Protein AF-A0A2R7TAT0-F1 (afdb_monomer)

Secondary structure (DSSP, 8-state):
--SHHHHSSTTT-----PPPPPPGGGHHHHHHHHHHHHHHHHHHHHHHHHH-HHHHHHHHHHHHHHHHHHHHHHBTTTB---S-STT--HHHHHHHB-EE----HHHHHHS-GGGGBHHHHHH-TTS-HHHHHHHHHHHHHHSPTT-HHHHTEESSHHHHHHHHHHHT-

Sequence (169 aa):
REKMIPEFVHMALRMPFRAPPVKESARAEAMRVEWACCAWAWTLVAVGVLAGWAWVAAWAVLVVVIATLNTIRAMGGTHLYVEEAEGRDARGQLLDSLNVDSNSPVTVLLCPVGLRFHALHHVAPYLPYHAMATAHRRLMAELPAGSEYHQVTVNSVWEGIGRLRQATR

Mean predicted aligned error: 7.65 Å

pLDDT: mean 85.0, std 14.47, range [40.81, 97.88]

Structure (mmCIF, N/CA/C/O backbone):
data_AF-A0A2R7TAT0-F1
#
_entry.id   AF-A0A2R7TAT0-F1
#
loop_
_atom_site.group_PDB
_atom_site.id
_atom_site.type_symbol
_atom_site.label_atom_id
_atom_site.label_alt_id
_atom_site.label_comp_id
_atom_site.label_asym_id
_atom_site.label_entity_id
_atom_site.label_seq_id
_atom_site.pdbx_PDB_ins_code
_atom_site.Cartn_x
_atom_site.Cartn_y
_atom_site.Cartn_z
_atom_site.occupancy
_atom_site.B_iso_or_equiv
_atom_site.auth_seq_id
_atom_site.auth_comp_id
_atom_site.auth_asym_id
_atom_site.auth_atom_id
_atom_site.pdbx_PDB_model_num
ATOM 1 N N . ARG A 1 1 ? 13.212 2.298 16.441 1.00 45.78 1 ARG A N 1
ATOM 2 C CA . ARG A 1 1 ? 12.153 3.168 15.872 1.00 45.78 1 ARG A CA 1
ATOM 3 C C . ARG A 1 1 ? 12.646 4.084 14.737 1.00 45.78 1 ARG A C 1
ATOM 5 O O . ARG A 1 1 ? 11.851 4.353 13.857 1.00 45.78 1 ARG A O 1
ATOM 12 N N . GLU A 1 2 ? 13.935 4.447 14.646 1.00 40.81 2 GLU A N 1
ATOM 13 C CA . GLU A 1 2 ? 14.510 5.182 13.486 1.00 40.81 2 GLU A CA 1
ATOM 14 C C . GLU A 1 2 ? 14.820 4.338 12.232 1.00 40.81 2 GLU A C 1
ATOM 16 O O . GLU A 1 2 ? 15.017 4.894 11.157 1.00 40.81 2 GLU A O 1
ATOM 21 N N . LYS A 1 3 ? 14.876 3.003 12.336 1.00 45.69 3 LYS A N 1
ATOM 22 C CA . LYS A 1 3 ? 15.336 2.153 11.223 1.00 45.69 3 LYS A CA 1
ATOM 23 C C . LYS A 1 3 ? 14.280 1.867 10.151 1.00 45.69 3 LYS A C 1
ATOM 25 O O . LYS A 1 3 ? 14.648 1.691 9.001 1.00 45.69 3 LYS A O 1
ATOM 30 N N . MET A 1 4 ? 12.989 1.828 10.492 1.00 48.81 4 MET A N 1
ATOM 31 C CA . MET A 1 4 ? 12.031 1.112 9.637 1.00 48.81 4 MET A CA 1
ATOM 32 C C . MET A 1 4 ? 11.331 1.975 8.577 1.00 48.81 4 MET A C 1
ATOM 34 O O . MET A 1 4 ? 11.161 1.523 7.450 1.00 48.81 4 MET A O 1
ATOM 38 N N . ILE A 1 5 ? 11.017 3.243 8.873 1.00 46.94 5 ILE A N 1
ATOM 39 C CA . ILE A 1 5 ? 10.476 4.173 7.861 1.00 46.94 5 ILE A CA 1
ATOM 40 C C . ILE A 1 5 ? 11.432 4.353 6.670 1.00 46.94 5 ILE A C 1
ATOM 42 O O . ILE A 1 5 ? 10.971 4.206 5.538 1.00 46.94 5 ILE A O 1
ATOM 46 N N . PRO A 1 6 ? 12.742 4.626 6.856 1.00 48.66 6 PRO A N 1
ATOM 47 C CA . PRO A 1 6 ? 13.649 4.736 5.714 1.00 48.66 6 PRO A CA 1
ATOM 48 C C . PRO A 1 6 ? 13.853 3.409 4.958 1.00 48.66 6 PRO A C 1
ATOM 50 O O . PRO A 1 6 ? 14.259 3.448 3.801 1.00 48.66 6 PRO A O 1
ATOM 53 N N . GLU A 1 7 ? 13.531 2.256 5.556 1.00 45.81 7 GLU A N 1
ATOM 54 C CA . GLU A 1 7 ? 13.634 0.921 4.938 1.00 45.81 7 GLU A CA 1
ATOM 55 C C . GLU A 1 7 ? 12.345 0.445 4.235 1.00 45.81 7 GLU A C 1
ATOM 57 O O . GLU A 1 7 ? 12.375 -0.587 3.567 1.00 45.81 7 GLU A O 1
ATOM 62 N N . PHE A 1 8 ? 11.227 1.176 4.348 1.00 45.09 8 PHE A N 1
ATOM 63 C CA . PHE A 1 8 ? 9.922 0.821 3.754 1.00 45.09 8 PHE A CA 1
ATOM 64 C C . PHE A 1 8 ? 9.381 1.851 2.746 1.00 45.09 8 PHE A C 1
ATOM 66 O O . PHE A 1 8 ? 8.245 1.746 2.283 1.00 45.09 8 PHE A O 1
ATOM 73 N N . VAL A 1 9 ? 10.187 2.836 2.339 1.00 48.16 9 VAL A N 1
ATOM 74 C CA . VAL A 1 9 ? 9.869 3.677 1.172 1.00 48.16 9 VAL A CA 1
ATOM 75 C C . VAL A 1 9 ? 9.994 2.818 -0.090 1.00 48.16 9 VAL A C 1
ATOM 77 O O . VAL A 1 9 ? 10.917 2.013 -0.193 1.00 48.16 9 VAL A O 1
ATOM 80 N N . HIS A 1 10 ? 9.134 3.000 -1.100 1.00 48.44 10 HIS A N 1
ATOM 81 C CA . HIS A 1 10 ? 9.219 2.240 -2.364 1.00 48.44 10 HIS A CA 1
ATOM 82 C C . HIS A 1 10 ? 10.574 2.339 -3.097 1.00 48.44 10 HIS A C 1
ATOM 84 O O . HIS A 1 10 ? 10.843 1.538 -3.987 1.00 48.44 10 HIS A O 1
ATOM 90 N N . MET A 1 11 ? 11.437 3.280 -2.708 1.00 43.56 11 MET A N 1
ATOM 91 C CA . MET A 1 11 ? 12.817 3.417 -3.184 1.00 43.56 11 MET A CA 1
ATOM 92 C C . MET A 1 11 ? 13.858 2.618 -2.377 1.00 43.56 11 MET A C 1
ATOM 94 O O . MET A 1 11 ? 14.999 2.518 -2.818 1.00 43.56 11 MET A O 1
ATOM 98 N N . ALA A 1 12 ? 13.506 2.068 -1.214 1.00 48.25 12 ALA A N 1
ATOM 99 C CA . ALA A 1 12 ? 14.446 1.456 -0.274 1.00 48.25 12 ALA A CA 1
ATOM 100 C C . ALA A 1 12 ? 13.873 0.244 0.488 1.00 48.25 12 ALA A C 1
ATOM 102 O O . ALA A 1 12 ? 14.368 -0.062 1.568 1.00 48.25 12 ALA A O 1
ATOM 103 N N . LEU A 1 13 ? 12.869 -0.451 -0.068 1.00 49.59 13 LEU A N 1
ATOM 104 C CA . LEU A 1 13 ? 12.271 -1.663 0.513 1.00 49.59 13 LEU A CA 1
ATOM 105 C C . LEU A 1 13 ? 13.341 -2.742 0.762 1.00 49.59 13 LEU A C 1
ATOM 107 O O . LEU A 1 13 ? 13.695 -3.515 -0.132 1.00 49.59 13 LEU A O 1
ATOM 111 N N . ARG A 1 14 ? 13.864 -2.813 1.991 1.00 47.56 14 ARG A N 1
ATOM 112 C CA . ARG A 1 14 ? 14.685 -3.938 2.445 1.00 47.56 14 ARG A CA 1
ATOM 113 C C . ARG A 1 14 ? 13.746 -5.047 2.885 1.00 47.56 14 ARG A C 1
ATOM 115 O O . ARG A 1 14 ? 13.289 -5.078 4.017 1.00 47.56 14 ARG A O 1
ATOM 122 N N . MET A 1 15 ? 13.456 -5.966 1.972 1.00 51.44 15 MET A N 1
ATOM 123 C CA . MET A 1 15 ? 12.718 -7.187 2.290 1.00 51.44 15 MET A CA 1
ATOM 124 C C . MET A 1 15 ? 13.710 -8.209 2.876 1.00 51.44 15 MET A C 1
ATOM 126 O O . MET A 1 15 ? 14.521 -8.744 2.117 1.00 51.44 15 MET A O 1
ATOM 130 N N . PRO A 1 16 ? 13.690 -8.507 4.193 1.00 56.16 16 PRO A N 1
ATOM 131 C CA . PRO A 1 16 ? 14.510 -9.587 4.755 1.00 56.16 16 PRO A CA 1
ATOM 132 C C . PRO A 1 16 ? 14.074 -10.955 4.210 1.00 56.16 16 PRO A C 1
ATOM 134 O O . PRO A 1 16 ? 14.857 -11.905 4.180 1.00 56.16 16 PRO A O 1
ATOM 137 N N . PHE A 1 17 ? 12.833 -11.045 3.719 1.00 65.69 17 PHE A N 1
ATOM 138 C CA . PHE A 1 17 ? 12.326 -12.216 3.029 1.00 65.69 17 PHE A CA 1
ATOM 139 C C . PHE A 1 17 ? 13.099 -12.467 1.731 1.00 65.69 17 PHE A C 1
ATOM 141 O O . PHE A 1 17 ? 13.011 -11.705 0.766 1.00 65.69 17 PHE A O 1
ATOM 148 N N . ARG A 1 18 ? 13.810 -13.594 1.687 1.00 66.19 18 ARG A N 1
ATOM 149 C CA . ARG A 1 18 ? 14.329 -14.165 0.447 1.00 66.19 18 ARG A CA 1
ATOM 150 C C . ARG A 1 18 ? 13.355 -15.219 -0.039 1.00 66.19 18 ARG A C 1
ATOM 152 O O . ARG A 1 18 ? 13.103 -16.199 0.660 1.00 66.19 18 ARG A O 1
ATOM 159 N N . ALA A 1 19 ? 12.837 -15.020 -1.247 1.00 72.44 19 ALA A N 1
ATOM 160 C CA . ALA A 1 19 ? 12.049 -16.047 -1.902 1.00 72.44 19 ALA A CA 1
ATOM 161 C C . ALA A 1 19 ? 12.881 -17.341 -2.012 1.00 72.44 19 ALA A C 1
ATOM 163 O O . ALA A 1 19 ? 14.086 -17.271 -2.286 1.00 72.44 19 ALA A O 1
ATOM 164 N N . PRO A 1 20 ? 12.271 -18.519 -1.796 1.00 83.25 20 PRO A N 1
ATOM 165 C CA . PRO A 1 2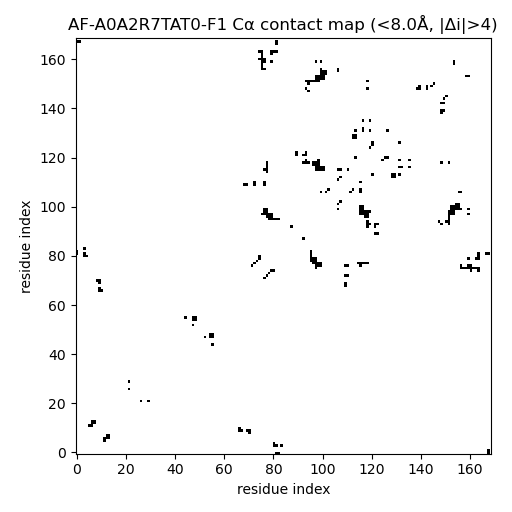0 ? 12.946 -19.780 -2.056 1.00 83.25 20 PRO A CA 1
ATOM 166 C C . PRO A 1 20 ? 13.378 -19.851 -3.530 1.00 83.25 20 PRO A C 1
ATOM 168 O O . PRO A 1 20 ? 12.752 -19.217 -4.387 1.00 83.25 20 PRO A O 1
ATOM 171 N N . PRO A 1 21 ? 14.437 -20.618 -3.848 1.00 87.69 21 PRO A N 1
ATOM 172 C CA . PRO A 1 21 ? 14.879 -20.775 -5.225 1.00 87.69 21 PRO A CA 1
ATOM 173 C C . PRO A 1 21 ? 13.734 -21.298 -6.098 1.00 87.69 21 PRO A C 1
ATOM 175 O O . PRO A 1 21 ? 12.927 -22.128 -5.668 1.00 87.69 21 PRO A O 1
ATOM 178 N N . VAL A 1 22 ? 13.673 -20.808 -7.339 1.00 88.88 22 VAL A N 1
ATOM 179 C CA . VAL A 1 22 ? 12.678 -21.257 -8.317 1.00 88.88 22 VAL A CA 1
ATOM 180 C C . VAL A 1 22 ? 12.798 -22.771 -8.481 1.00 88.88 22 VAL A C 1
ATOM 182 O O . VAL A 1 22 ? 13.894 -23.294 -8.687 1.00 88.88 22 VAL A O 1
ATOM 185 N N . LYS A 1 23 ? 11.662 -23.472 -8.397 1.00 91.62 23 LYS A N 1
ATOM 186 C CA . LYS A 1 23 ? 11.603 -24.919 -8.631 1.00 91.62 23 LYS A CA 1
ATOM 187 C C . LYS A 1 23 ? 12.199 -25.243 -9.996 1.00 91.62 23 LYS A C 1
ATOM 189 O O . LYS A 1 23 ? 11.910 -24.554 -10.972 1.00 91.62 23 LYS A O 1
ATOM 194 N N . GLU A 1 24 ? 12.965 -26.325 -10.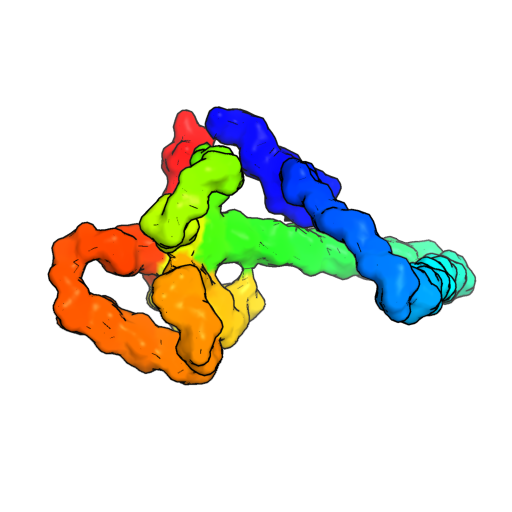082 1.00 93.56 24 GLU A N 1
ATOM 195 C CA . GLU A 1 24 ? 13.633 -26.717 -11.328 1.00 93.56 24 GLU A CA 1
ATOM 196 C C . GLU A 1 24 ? 12.646 -26.857 -12.499 1.00 93.56 24 GLU A C 1
ATOM 198 O O . GLU A 1 24 ? 12.897 -26.334 -13.583 1.00 93.56 24 GLU A O 1
ATOM 203 N N . SER A 1 25 ? 11.465 -27.431 -12.243 1.00 95.44 25 SER A N 1
ATOM 204 C CA . SER A 1 25 ? 10.387 -27.575 -13.230 1.00 95.44 25 SER A CA 1
ATOM 205 C C . SER A 1 25 ? 9.855 -26.250 -13.791 1.00 95.44 25 SER A C 1
ATOM 207 O O . SER A 1 25 ? 9.374 -26.220 -14.918 1.00 95.44 25 SER A O 1
ATOM 209 N N . ALA A 1 26 ? 9.960 -25.153 -13.037 1.00 94.12 26 ALA A N 1
ATOM 210 C CA . ALA A 1 26 ? 9.517 -23.819 -13.443 1.00 94.12 26 ALA A CA 1
ATOM 211 C C . ALA A 1 26 ? 10.674 -22.932 -13.936 1.00 94.12 26 ALA A C 1
ATOM 213 O O . ALA A 1 26 ? 10.448 -21.808 -14.383 1.00 94.12 26 ALA A O 1
ATOM 214 N N . ARG A 1 27 ? 11.927 -23.406 -13.872 1.00 93.56 27 ARG A N 1
ATOM 215 C CA . ARG A 1 27 ? 13.114 -22.575 -14.119 1.00 93.56 27 ARG A CA 1
ATOM 216 C C . ARG A 1 27 ? 13.153 -22.009 -15.535 1.00 93.56 27 ARG A C 1
ATOM 218 O O . ARG A 1 27 ? 13.478 -20.838 -15.711 1.00 93.56 27 ARG A O 1
ATOM 225 N N . ALA A 1 28 ? 12.818 -22.821 -16.536 1.00 95.19 28 ALA A N 1
ATOM 226 C CA . ALA A 1 28 ? 12.801 -22.378 -17.929 1.00 95.19 28 ALA A CA 1
ATOM 227 C C . ALA A 1 28 ? 11.732 -21.301 -18.170 1.00 95.19 28 ALA A C 1
ATOM 229 O O . ALA A 1 28 ? 11.986 -20.317 -18.860 1.00 95.19 28 ALA A O 1
ATOM 230 N N . GLU A 1 29 ? 10.550 -21.462 -17.575 1.00 95.81 29 GLU A N 1
ATOM 231 C CA . GLU A 1 29 ? 9.479 -20.471 -17.656 1.00 95.81 29 GLU A CA 1
ATOM 232 C C . GLU A 1 29 ? 9.870 -19.167 -16.964 1.00 95.81 29 GLU A C 1
ATOM 234 O O . GLU A 1 29 ? 9.818 -18.117 -17.601 1.00 95.81 29 GLU A O 1
ATOM 239 N N . ALA A 1 30 ? 10.350 -19.243 -15.721 1.00 93.62 30 ALA A N 1
ATOM 240 C CA . ALA A 1 30 ? 10.823 -18.083 -14.975 1.00 93.62 30 ALA A CA 1
ATOM 241 C C . ALA A 1 30 ? 11.905 -17.322 -15.752 1.00 93.62 30 ALA A C 1
ATOM 243 O O . ALA A 1 30 ? 11.824 -16.108 -15.892 1.00 93.62 30 ALA A O 1
ATOM 244 N N . MET A 1 31 ? 12.870 -18.031 -16.346 1.00 95.12 31 MET A N 1
ATOM 245 C CA . MET A 1 31 ? 13.934 -17.392 -17.119 1.00 95.12 31 MET A CA 1
ATOM 246 C C . MET A 1 31 ? 13.413 -16.710 -18.392 1.00 95.12 31 MET A C 1
ATOM 248 O O . MET A 1 31 ? 13.914 -15.654 -18.764 1.00 95.12 31 MET A O 1
ATOM 252 N N . ARG A 1 32 ? 12.389 -17.265 -19.058 1.00 97.19 32 ARG A N 1
ATOM 253 C CA . ARG A 1 32 ? 11.735 -16.588 -20.194 1.00 97.19 32 ARG A CA 1
ATOM 254 C C . ARG A 1 32 ? 11.049 -15.297 -19.759 1.00 97.19 32 ARG A C 1
ATOM 256 O O . ARG A 1 32 ? 11.157 -14.304 -20.471 1.00 97.19 32 ARG A O 1
ATOM 263 N N . VAL A 1 33 ? 10.373 -15.309 -18.610 1.00 96.38 33 VAL A N 1
ATOM 264 C CA . VAL A 1 33 ? 9.742 -14.110 -18.040 1.00 96.38 33 VAL A CA 1
ATOM 265 C C . VAL A 1 33 ? 10.799 -13.061 -17.701 1.00 96.38 33 VAL A C 1
ATOM 267 O O . VAL A 1 33 ? 10.650 -11.917 -18.113 1.00 96.38 33 VAL A O 1
ATOM 270 N N . GLU A 1 34 ? 11.896 -13.448 -17.047 1.00 94.75 34 GLU A N 1
ATOM 271 C CA . GLU A 1 34 ? 13.014 -12.545 -16.731 1.00 94.75 34 GLU A CA 1
ATOM 272 C C . GLU A 1 34 ? 13.602 -11.897 -17.992 1.00 94.75 34 GLU A C 1
ATOM 274 O O . GLU A 1 34 ? 13.728 -10.673 -18.065 1.00 94.75 34 GLU A O 1
ATOM 279 N N . TRP A 1 35 ? 13.888 -12.687 -19.034 1.00 97.88 35 TRP A N 1
ATOM 280 C CA . TRP A 1 35 ? 14.389 -12.155 -20.304 1.00 97.88 35 TRP A CA 1
ATOM 281 C C . TRP A 1 35 ? 13.390 -11.225 -20.991 1.00 97.88 35 TRP A C 1
ATOM 283 O O . TRP A 1 35 ? 13.791 -10.171 -21.484 1.00 97.88 35 TRP A O 1
ATOM 293 N N . ALA A 1 36 ? 12.103 -11.579 -21.007 1.00 97.50 36 ALA A N 1
ATOM 294 C CA . ALA A 1 36 ? 11.061 -10.748 -21.601 1.00 97.50 36 ALA A CA 1
ATOM 295 C C . ALA A 1 36 ? 10.898 -9.417 -20.848 1.00 97.50 36 ALA A C 1
ATOM 297 O O . ALA A 1 36 ? 10.853 -8.361 -21.478 1.00 97.50 36 ALA A O 1
ATOM 298 N N . CYS A 1 37 ? 10.879 -9.448 -19.513 1.00 95.88 37 CYS A N 1
ATOM 299 C CA . CYS A 1 37 ? 10.831 -8.257 -18.666 1.00 95.88 37 CYS A CA 1
ATOM 300 C C . CYS A 1 37 ? 12.071 -7.373 -18.855 1.00 95.88 37 CYS A C 1
ATOM 302 O O . CYS A 1 37 ? 11.943 -6.156 -18.987 1.00 95.88 37 CYS A O 1
ATOM 304 N N . CYS A 1 38 ? 13.261 -7.976 -18.920 1.00 96.19 38 CYS A N 1
ATOM 305 C CA . CYS A 1 38 ? 14.516 -7.268 -19.162 1.00 96.19 38 CYS A CA 1
ATOM 306 C C . CYS A 1 38 ? 14.516 -6.585 -20.538 1.00 96.19 38 CYS A C 1
ATOM 308 O O . CYS A 1 38 ? 14.766 -5.383 -20.638 1.00 96.19 38 CYS A O 1
ATOM 310 N N . ALA A 1 39 ? 14.161 -7.320 -21.597 1.00 97.31 39 ALA A N 1
ATOM 311 C CA . ALA A 1 39 ? 14.055 -6.783 -22.951 1.00 97.31 39 ALA A CA 1
ATOM 312 C C . ALA A 1 39 ? 13.017 -5.654 -23.046 1.00 97.31 39 ALA A C 1
ATOM 314 O O . ALA A 1 39 ? 13.278 -4.622 -23.667 1.00 97.31 39 ALA A O 1
ATOM 315 N N . TRP A 1 40 ? 11.863 -5.810 -22.393 1.00 92.69 40 TRP A N 1
ATOM 316 C CA . TRP A 1 40 ? 10.836 -4.774 -22.316 1.00 92.69 40 TRP A CA 1
ATOM 317 C C . TRP A 1 40 ? 11.353 -3.502 -21.633 1.00 92.69 40 TRP A C 1
ATOM 319 O O . TRP A 1 40 ? 11.232 -2.412 -22.192 1.00 92.69 40 TRP A O 1
ATOM 329 N N . ALA A 1 41 ? 11.989 -3.631 -20.464 1.00 89.31 41 ALA A N 1
ATOM 330 C CA . ALA A 1 41 ? 12.540 -2.496 -19.730 1.00 89.31 41 ALA A CA 1
ATOM 331 C C . ALA A 1 41 ? 13.583 -1.729 -20.560 1.00 89.31 41 ALA A C 1
ATOM 333 O O . ALA A 1 41 ? 13.493 -0.507 -20.690 1.00 89.31 41 ALA A O 1
ATOM 334 N N . TRP A 1 42 ? 14.522 -2.438 -21.193 1.00 92.06 42 TRP A N 1
ATOM 335 C CA . TRP A 1 42 ? 15.524 -1.818 -22.064 1.00 92.06 42 TRP A CA 1
ATOM 336 C C . TRP A 1 42 ? 14.923 -1.189 -23.319 1.00 92.06 42 TRP A C 1
ATOM 338 O O . TRP A 1 42 ? 15.407 -0.150 -23.764 1.00 92.06 42 TRP A O 1
ATOM 348 N N . THR A 1 43 ? 13.840 -1.755 -23.854 1.00 90.88 43 THR A N 1
ATOM 349 C CA . THR A 1 43 ? 13.107 -1.149 -24.972 1.00 90.88 43 THR A CA 1
ATOM 350 C C . THR A 1 43 ? 12.507 0.195 -24.564 1.00 90.88 43 THR A C 1
ATOM 352 O O . THR A 1 43 ? 12.666 1.168 -25.296 1.00 90.88 43 THR A O 1
ATOM 355 N N . LEU A 1 44 ? 11.883 0.299 -23.385 1.00 85.00 44 LEU A N 1
ATOM 356 C CA . LEU A 1 44 ? 11.341 1.573 -22.892 1.00 85.00 44 LEU A CA 1
ATOM 357 C C . LEU A 1 44 ? 12.438 2.622 -22.676 1.00 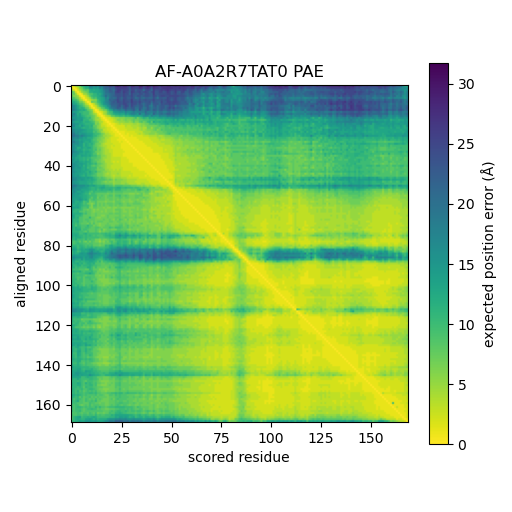85.00 44 LEU A C 1
ATOM 359 O O . LEU A 1 44 ? 12.248 3.785 -23.029 1.00 85.00 44 LEU A O 1
ATOM 363 N N . VAL A 1 45 ? 13.596 2.213 -22.148 1.00 85.25 45 VAL A N 1
ATOM 364 C CA . VAL A 1 45 ? 14.761 3.098 -22.003 1.00 85.25 45 VAL A CA 1
ATOM 365 C C . VAL A 1 45 ? 15.246 3.576 -23.372 1.00 85.25 45 VAL A C 1
ATOM 367 O O . VAL A 1 45 ? 15.414 4.777 -23.567 1.00 85.25 45 VAL A O 1
ATOM 370 N N . ALA A 1 46 ? 15.424 2.667 -24.334 1.00 89.00 46 ALA A N 1
ATOM 371 C CA . ALA A 1 46 ? 15.863 3.011 -25.684 1.00 89.00 46 ALA A CA 1
ATOM 372 C C . ALA A 1 46 ? 14.877 3.961 -26.376 1.00 89.00 46 ALA A C 1
ATOM 374 O O . ALA A 1 46 ? 15.295 4.980 -26.919 1.00 89.00 46 ALA A O 1
ATOM 375 N N . VAL A 1 47 ? 13.571 3.684 -26.298 1.00 86.75 47 VAL A N 1
ATOM 376 C CA . VAL A 1 47 ? 12.518 4.563 -26.830 1.00 86.75 47 VAL A CA 1
ATOM 377 C C . VAL A 1 47 ? 12.575 5.937 -26.170 1.00 86.75 47 VAL A C 1
ATOM 379 O O . VAL A 1 47 ? 12.550 6.939 -26.877 1.00 86.75 47 VAL A O 1
ATOM 382 N N . GLY A 1 48 ? 12.704 6.007 -24.842 1.00 84.75 48 GLY A N 1
ATOM 383 C CA . GLY A 1 48 ? 12.805 7.276 -24.120 1.00 84.75 48 GLY A CA 1
ATOM 384 C C . GLY A 1 48 ? 14.027 8.096 -24.537 1.00 84.75 48 GLY A C 1
ATOM 385 O O . GLY A 1 48 ? 13.907 9.292 -24.790 1.00 84.75 48 GLY A O 1
ATOM 386 N N . VAL A 1 49 ? 15.191 7.454 -24.665 1.00 83.50 49 VAL A N 1
ATOM 387 C CA . VAL A 1 49 ? 16.434 8.111 -25.099 1.00 83.50 49 VAL A CA 1
ATOM 388 C C . VAL A 1 49 ? 16.328 8.594 -26.548 1.00 83.50 49 VAL A C 1
ATOM 390 O O . VAL A 1 49 ? 16.676 9.740 -26.829 1.00 83.50 49 VAL A O 1
ATOM 393 N N . LEU A 1 50 ? 15.811 7.761 -27.458 1.00 88.94 50 LEU A N 1
ATOM 394 C CA . LEU A 1 50 ? 15.651 8.101 -28.878 1.00 88.94 50 LEU A CA 1
ATOM 395 C C . LEU A 1 50 ? 14.576 9.171 -29.118 1.00 88.94 50 LEU A C 1
ATOM 397 O O . LEU A 1 50 ? 14.721 9.983 -30.027 1.00 88.94 50 LEU A O 1
ATOM 401 N N . ALA A 1 51 ? 13.521 9.206 -28.301 1.00 86.94 51 ALA A N 1
ATOM 402 C CA . ALA A 1 51 ? 12.475 10.226 -28.367 1.00 86.94 51 ALA A CA 1
ATOM 403 C C . ALA A 1 51 ? 12.935 11.598 -27.830 1.00 86.94 51 ALA A C 1
ATOM 405 O O . ALA A 1 51 ? 12.252 12.602 -28.037 1.00 86.94 51 ALA A O 1
ATOM 406 N N . GLY A 1 52 ? 14.093 11.657 -27.164 1.00 88.62 52 GLY A N 1
ATOM 407 C CA . GLY A 1 52 ? 14.693 12.872 -26.621 1.00 88.62 52 GLY A CA 1
ATOM 408 C C . GLY A 1 52 ? 14.493 13.032 -25.112 1.00 88.62 52 GLY A C 1
ATOM 409 O O . GLY A 1 52 ? 13.557 12.505 -24.509 1.00 88.62 52 GLY A O 1
ATOM 410 N N . TRP A 1 53 ? 15.381 13.813 -24.488 1.00 82.75 53 TRP A N 1
ATOM 411 C CA . TRP A 1 53 ? 15.489 13.944 -23.027 1.00 82.75 53 TRP A CA 1
ATOM 412 C C . TRP A 1 53 ? 14.182 14.355 -22.328 1.00 82.75 53 TRP A C 1
ATOM 414 O O . TRP A 1 53 ? 13.961 13.974 -21.179 1.00 82.75 53 TRP A O 1
ATOM 424 N N . ALA A 1 54 ? 13.301 15.093 -23.013 1.00 88.75 54 ALA A N 1
ATOM 425 C CA . ALA A 1 54 ? 12.017 15.527 -22.468 1.00 88.75 54 ALA A CA 1
ATOM 426 C C . ALA A 1 54 ? 11.122 14.338 -22.073 1.00 88.75 54 ALA A C 1
ATOM 428 O O . ALA A 1 54 ? 10.464 14.384 -21.035 1.00 88.75 54 ALA A O 1
ATOM 429 N N . TRP A 1 55 ? 11.144 13.245 -22.844 1.00 86.12 55 TRP A N 1
ATOM 430 C CA . TRP A 1 55 ? 10.375 12.036 -22.538 1.00 86.12 55 TRP A CA 1
ATOM 431 C C . TRP A 1 55 ? 10.948 11.273 -21.349 1.00 86.12 55 TRP A C 1
ATOM 433 O O . TRP A 1 55 ? 10.193 10.824 -20.489 1.00 86.12 55 TRP A O 1
ATOM 443 N N . VAL A 1 56 ? 12.277 11.182 -21.256 1.00 83.44 56 VAL A N 1
ATOM 444 C CA . VAL A 1 56 ? 12.956 10.585 -20.096 1.00 83.44 56 VAL A CA 1
ATOM 445 C C . VAL A 1 56 ? 12.633 11.373 -18.826 1.00 83.44 56 VAL A C 1
ATOM 447 O O . VAL A 1 56 ? 12.299 10.778 -17.803 1.00 83.44 56 VAL A O 1
ATOM 450 N N . ALA A 1 57 ? 12.671 12.706 -18.894 1.00 86.81 57 ALA A N 1
ATOM 451 C CA . ALA A 1 57 ? 12.323 13.570 -17.772 1.00 86.81 57 ALA A CA 1
ATOM 452 C C . ALA A 1 57 ? 10.850 13.408 -17.361 1.00 86.81 57 ALA A C 1
ATOM 454 O O . ALA A 1 57 ? 10.565 13.227 -16.179 1.00 86.81 57 ALA A O 1
ATOM 455 N N . ALA A 1 58 ? 9.917 13.407 -18.319 1.00 88.81 58 ALA A N 1
ATOM 456 C CA . ALA A 1 58 ? 8.495 13.199 -18.045 1.00 88.81 58 ALA A CA 1
ATOM 457 C C . ALA A 1 58 ? 8.221 11.827 -17.407 1.00 88.81 58 ALA A C 1
ATOM 459 O O . ALA A 1 58 ? 7.481 11.735 -16.427 1.00 88.81 58 ALA A O 1
ATOM 460 N N . TRP A 1 59 ? 8.860 10.769 -17.915 1.00 84.88 59 TRP A N 1
ATOM 461 C CA . TRP A 1 59 ? 8.781 9.430 -17.336 1.00 84.88 59 TRP A CA 1
ATOM 462 C C . TRP A 1 59 ? 9.339 9.390 -15.909 1.00 84.88 59 TRP A C 1
ATOM 464 O O . TRP A 1 59 ? 8.676 8.874 -15.011 1.00 84.88 59 TRP A O 1
ATOM 474 N N . ALA A 1 60 ? 10.511 9.985 -15.670 1.00 85.69 60 ALA A N 1
ATOM 475 C CA . ALA A 1 60 ? 11.121 10.032 -14.343 1.00 85.69 60 ALA A CA 1
ATOM 476 C C . ALA A 1 60 ? 10.225 10.768 -13.333 1.00 85.69 60 ALA A C 1
ATOM 478 O O . ALA A 1 60 ? 10.001 10.271 -12.230 1.00 85.69 60 ALA A O 1
ATOM 479 N N . VAL A 1 61 ? 9.648 11.910 -13.725 1.00 92.31 61 VAL A N 1
ATOM 480 C CA . VAL A 1 61 ? 8.687 12.652 -12.894 1.00 92.31 61 VAL A CA 1
ATOM 481 C C . VAL A 1 61 ? 7.456 11.798 -12.592 1.00 92.31 61 VAL A C 1
ATOM 483 O O . VAL A 1 61 ? 7.050 11.710 -11.434 1.00 92.31 61 VAL A O 1
ATOM 486 N N . LEU A 1 62 ? 6.888 11.124 -13.596 1.00 91.06 62 LEU A N 1
ATOM 487 C CA . LEU A 1 62 ? 5.735 10.245 -13.407 1.00 91.06 62 LEU A CA 1
ATOM 488 C C . LEU A 1 62 ? 6.040 9.112 -12.416 1.00 91.06 62 LEU A C 1
ATOM 490 O O . LEU A 1 62 ? 5.246 8.865 -11.509 1.00 91.06 62 LEU A O 1
ATOM 494 N N . VAL A 1 63 ? 7.197 8.456 -12.546 1.00 88.88 63 VAL A N 1
ATOM 495 C CA . VAL A 1 63 ? 7.642 7.398 -11.625 1.00 88.88 63 VAL A CA 1
ATOM 496 C C . VAL A 1 63 ? 7.778 7.931 -10.202 1.00 88.88 63 VAL A C 1
ATOM 498 O O . VAL A 1 63 ? 7.268 7.304 -9.275 1.00 88.88 63 VAL A O 1
ATOM 501 N N . VAL A 1 64 ? 8.404 9.097 -10.016 1.00 89.56 64 VAL A N 1
ATOM 502 C CA . VAL A 1 64 ? 8.550 9.724 -8.692 1.00 89.56 64 VAL A CA 1
ATOM 503 C C . VAL A 1 64 ? 7.185 10.036 -8.081 1.00 89.56 64 VAL A C 1
ATOM 505 O O . VAL A 1 64 ? 6.960 9.739 -6.907 1.00 89.56 64 VAL A O 1
ATOM 508 N N . VAL A 1 65 ? 6.248 10.577 -8.865 1.00 92.00 65 VAL A N 1
ATOM 509 C CA . VAL A 1 65 ? 4.885 10.874 -8.400 1.00 92.00 65 VAL A CA 1
ATOM 510 C C . VAL A 1 65 ? 4.163 9.594 -7.985 1.00 92.00 65 VAL A C 1
ATOM 512 O O . VAL A 1 65 ? 3.640 9.527 -6.873 1.00 92.00 65 VAL A O 1
ATOM 515 N N . ILE A 1 66 ? 4.179 8.555 -8.824 1.00 90.31 66 ILE A N 1
ATOM 516 C CA . ILE A 1 66 ? 3.541 7.268 -8.518 1.00 90.31 66 ILE A CA 1
ATOM 517 C C . ILE A 1 66 ? 4.164 6.643 -7.266 1.00 90.31 66 ILE A C 1
ATOM 519 O O . ILE A 1 66 ? 3.435 6.247 -6.360 1.00 90.31 66 ILE A O 1
ATOM 523 N N . ALA A 1 67 ? 5.495 6.584 -7.174 1.00 87.50 67 ALA A N 1
ATOM 524 C CA . ALA A 1 67 ? 6.198 6.013 -6.026 1.00 87.50 67 ALA A CA 1
ATOM 525 C C . ALA A 1 67 ? 5.903 6.782 -4.730 1.00 87.50 67 ALA A C 1
ATOM 527 O O . ALA A 1 67 ? 5.697 6.169 -3.680 1.00 87.50 67 ALA A O 1
ATOM 528 N N . THR A 1 68 ? 5.814 8.111 -4.806 1.00 86.12 68 THR A N 1
ATOM 529 C CA . THR A 1 68 ? 5.450 8.966 -3.669 1.00 86.12 68 THR A CA 1
ATOM 530 C C . THR A 1 68 ? 4.018 8.693 -3.218 1.00 86.12 68 THR A C 1
ATOM 532 O O . THR A 1 68 ? 3.796 8.414 -2.042 1.00 86.12 68 THR A O 1
ATOM 535 N N . LEU A 1 69 ? 3.047 8.698 -4.140 1.00 86.81 69 LEU A N 1
ATOM 536 C CA . LEU A 1 69 ? 1.644 8.405 -3.823 1.00 86.81 69 LEU A CA 1
ATOM 537 C C . LEU A 1 69 ? 1.476 6.994 -3.253 1.00 86.81 69 LEU A C 1
ATOM 539 O O . LEU A 1 69 ? 0.738 6.793 -2.292 1.00 86.81 69 LEU A O 1
ATOM 543 N N . ASN A 1 70 ? 2.204 6.026 -3.804 1.00 87.88 70 ASN A N 1
ATOM 544 C CA . ASN A 1 70 ? 2.208 4.651 -3.334 1.00 87.88 70 ASN A CA 1
ATOM 545 C C . ASN A 1 70 ? 2.777 4.533 -1.909 1.00 87.88 70 ASN A C 1
ATOM 547 O O . ASN A 1 70 ? 2.219 3.825 -1.075 1.00 87.88 70 ASN A O 1
ATOM 551 N N . THR A 1 71 ? 3.831 5.294 -1.608 1.00 84.38 71 THR A N 1
ATOM 552 C CA . THR A 1 71 ? 4.423 5.352 -0.264 1.00 84.38 71 THR A CA 1
ATOM 553 C C . THR A 1 71 ? 3.459 6.000 0.732 1.00 84.38 71 THR A C 1
ATOM 555 O O . THR A 1 71 ? 3.258 5.464 1.816 1.00 84.38 71 THR A O 1
ATOM 558 N N . ILE A 1 72 ? 2.799 7.103 0.360 1.00 82.44 72 ILE A N 1
ATOM 559 C CA . ILE A 1 72 ? 1.764 7.747 1.190 1.00 82.44 72 ILE A CA 1
ATOM 560 C C . ILE A 1 72 ? 0.592 6.792 1.448 1.00 82.44 72 ILE A C 1
ATOM 562 O O . ILE A 1 72 ? 0.071 6.729 2.554 1.00 82.44 72 ILE A O 1
ATOM 566 N N . ARG A 1 73 ? 0.170 6.030 0.438 1.00 87.62 73 ARG A N 1
ATOM 567 C CA . ARG A 1 73 ? -0.878 5.016 0.578 1.00 87.62 73 ARG A CA 1
ATOM 568 C C . ARG A 1 73 ? -0.473 3.916 1.557 1.00 87.62 73 ARG A C 1
ATOM 570 O O . ARG A 1 73 ? -1.275 3.545 2.407 1.00 87.62 73 ARG A O 1
ATOM 577 N N . ALA A 1 74 ? 0.752 3.406 1.440 1.00 85.62 74 ALA A N 1
ATOM 578 C CA . ALA A 1 74 ? 1.255 2.360 2.322 1.00 85.62 74 ALA A CA 1
ATOM 579 C C . ALA A 1 74 ? 1.364 2.856 3.776 1.00 85.62 74 ALA A C 1
ATOM 581 O O . ALA A 1 74 ? 0.893 2.196 4.702 1.00 85.62 74 ALA A O 1
ATOM 582 N N . MET A 1 75 ? 1.933 4.049 3.964 1.00 82.44 75 MET A N 1
ATOM 583 C CA . MET A 1 75 ? 2.213 4.640 5.271 1.00 82.44 75 MET A CA 1
ATOM 584 C C . MET A 1 75 ? 1.052 5.509 5.766 1.00 82.44 75 MET A C 1
ATOM 586 O O . MET A 1 75 ? 0.835 6.626 5.305 1.00 82.44 75 MET A O 1
ATOM 590 N N . GLY A 1 76 ? 0.314 5.020 6.753 1.00 78.88 76 GLY A N 1
ATOM 591 C CA . GLY A 1 76 ? -0.836 5.711 7.333 1.00 78.88 76 GLY A CA 1
ATOM 592 C C . GLY A 1 76 ? -2.133 5.553 6.533 1.00 78.88 76 GLY A C 1
ATOM 593 O O . GLY A 1 76 ? -3.197 5.835 7.072 1.00 78.88 76 GLY A O 1
ATOM 594 N N . GLY A 1 77 ? -2.085 5.068 5.287 1.00 84.62 77 GLY A N 1
ATOM 595 C CA . GLY A 1 77 ? -3.279 4.674 4.529 1.00 84.62 77 GLY A CA 1
ATOM 596 C C . GLY A 1 77 ? -3.663 3.202 4.711 1.00 84.62 77 GLY A C 1
ATOM 597 O O . GLY A 1 77 ? -4.851 2.891 4.745 1.00 84.62 77 GLY A O 1
ATOM 598 N N . THR A 1 78 ? -2.680 2.309 4.859 1.00 89.94 78 THR A N 1
ATOM 599 C CA . THR A 1 78 ? -2.914 0.866 5.056 1.00 89.94 78 THR A CA 1
ATOM 600 C C . THR A 1 78 ? -2.199 0.293 6.268 1.00 89.94 78 THR A C 1
ATOM 602 O O . THR A 1 78 ? -2.738 -0.617 6.885 1.00 89.94 78 THR A O 1
ATOM 605 N N . HIS A 1 79 ? -1.015 0.809 6.606 1.00 89.75 79 HIS A N 1
ATOM 606 C CA . HIS A 1 79 ? -0.181 0.315 7.698 1.00 89.75 79 HIS A CA 1
ATOM 607 C C . HIS A 1 79 ? 0.507 1.454 8.451 1.00 89.75 79 HIS A C 1
ATOM 609 O O . HIS A 1 79 ? 0.755 2.523 7.891 1.00 89.75 79 HIS A O 1
ATOM 615 N N . LEU A 1 80 ? 0.852 1.217 9.714 1.00 84.44 80 LEU A N 1
ATOM 616 C CA . LEU A 1 80 ? 1.652 2.135 10.520 1.00 84.44 80 LEU A CA 1
ATOM 617 C C . LEU A 1 80 ? 3.152 1.820 10.460 1.00 84.44 80 LEU A C 1
ATOM 619 O O . LEU A 1 80 ? 3.948 2.730 10.651 1.00 84.44 80 LEU A O 1
ATOM 623 N N . TYR A 1 81 ? 3.560 0.579 10.181 1.00 77.88 81 TYR A N 1
ATOM 624 C CA . TYR A 1 81 ? 4.976 0.194 10.120 1.00 77.88 81 TYR A CA 1
ATOM 625 C C . TYR A 1 81 ? 5.775 0.671 11.352 1.00 77.88 81 TYR A C 1
ATOM 627 O O . TYR A 1 81 ? 6.865 1.231 11.233 1.00 77.88 81 TYR A O 1
ATOM 635 N N . VAL A 1 82 ? 5.224 0.490 12.558 1.00 72.06 82 VAL A N 1
ATOM 636 C CA . VAL A 1 82 ? 5.859 0.972 13.808 1.00 72.06 82 VAL A CA 1
ATOM 637 C C . VAL A 1 82 ? 6.759 -0.092 14.438 1.00 72.06 82 VAL A C 1
ATOM 639 O O . VAL A 1 82 ? 7.777 0.236 15.052 1.00 72.06 82 VAL A O 1
ATOM 642 N N . GLU A 1 83 ? 6.408 -1.364 14.268 1.00 66.12 83 GLU A N 1
ATOM 643 C CA . GLU A 1 83 ? 7.115 -2.513 14.848 1.00 66.12 83 GLU A CA 1
ATOM 644 C C . GLU A 1 83 ? 7.762 -3.383 13.773 1.00 66.12 83 GLU A C 1
ATOM 646 O O . GLU A 1 83 ? 7.288 -3.413 12.644 1.00 66.12 83 GLU A O 1
ATOM 651 N N . GLU A 1 84 ? 8.825 -4.114 14.101 1.00 63.78 84 GLU A N 1
ATOM 652 C CA . GLU A 1 84 ? 9.538 -4.953 13.132 1.00 63.78 84 GLU A CA 1
ATOM 653 C C . GLU A 1 84 ? 8.625 -6.019 12.492 1.00 63.78 84 GLU A C 1
ATOM 655 O O . GLU A 1 84 ? 7.612 -6.440 13.055 1.00 63.78 84 GLU A O 1
ATOM 660 N N . ALA A 1 85 ? 8.954 -6.412 11.257 1.00 60.66 85 ALA A N 1
ATOM 661 C CA . ALA A 1 85 ? 8.162 -7.377 10.494 1.00 60.66 85 ALA A CA 1
ATOM 662 C C . ALA A 1 85 ? 8.353 -8.828 10.982 1.00 60.66 85 ALA A C 1
ATOM 664 O O . ALA A 1 85 ? 7.510 -9.684 10.707 1.00 60.66 85 ALA A O 1
ATOM 665 N N . GLU A 1 86 ? 9.448 -9.122 11.690 1.00 56.75 86 GLU A N 1
ATOM 666 C CA . GLU A 1 86 ? 9.748 -10.462 12.199 1.00 56.75 86 GLU A CA 1
ATOM 667 C C . GLU A 1 86 ? 8.850 -10.813 13.395 1.00 56.75 86 GLU A C 1
ATOM 669 O O . GLU A 1 86 ? 8.765 -10.076 14.371 1.00 56.75 86 GLU A O 1
ATOM 674 N N . GLY A 1 87 ? 8.168 -11.962 13.318 1.00 55.84 87 GLY A N 1
ATOM 675 C CA . GLY A 1 87 ? 7.404 -12.517 14.441 1.00 55.84 87 GLY A CA 1
ATOM 676 C C . GLY A 1 87 ? 5.981 -11.979 14.637 1.00 55.84 87 GLY A C 1
ATOM 677 O O . GLY A 1 87 ? 5.363 -12.322 15.643 1.00 55.84 87 GLY A O 1
ATOM 678 N N . ARG A 1 88 ? 5.422 -11.188 13.707 1.00 69.00 88 ARG A N 1
ATOM 679 C CA . ARG A 1 88 ? 4.023 -10.736 13.818 1.00 69.00 88 ARG A CA 1
ATOM 680 C C . ARG A 1 88 ? 3.039 -11.882 13.596 1.00 69.00 88 ARG A C 1
ATOM 682 O O . ARG A 1 88 ? 2.896 -12.387 12.479 1.00 69.00 88 ARG A O 1
ATOM 689 N N . ASP A 1 89 ? 2.322 -12.236 14.656 1.00 82.44 89 ASP A N 1
ATOM 690 C CA . ASP A 1 89 ? 1.139 -13.084 14.572 1.00 82.44 89 ASP A CA 1
ATOM 691 C C . ASP A 1 89 ? -0.029 -12.344 13.884 1.00 82.44 89 ASP A C 1
ATOM 693 O O . ASP A 1 89 ? 0.056 -11.159 13.543 1.00 82.44 89 ASP A O 1
ATOM 697 N N . ALA A 1 90 ? -1.137 -13.047 13.639 1.00 85.56 90 ALA A N 1
ATOM 698 C CA . ALA A 1 90 ? -2.299 -12.469 12.955 1.00 85.56 90 ALA A CA 1
ATOM 699 C C . ALA A 1 90 ? -2.843 -11.212 13.663 1.00 85.56 90 ALA A C 1
ATOM 701 O O . ALA A 1 90 ? -3.315 -10.278 13.013 1.00 85.56 90 ALA A O 1
ATOM 702 N N . ARG A 1 91 ? -2.737 -11.162 14.996 1.00 89.00 91 ARG A N 1
ATOM 703 C CA . ARG A 1 91 ? -3.157 -10.015 15.801 1.00 89.00 91 ARG A CA 1
ATOM 704 C C . ARG A 1 91 ? -2.219 -8.823 15.606 1.00 89.00 91 ARG A C 1
ATOM 706 O O . ARG A 1 91 ? -2.696 -7.710 15.412 1.00 89.00 91 ARG A O 1
ATOM 713 N N . GLY A 1 92 ? -0.905 -9.038 15.594 1.00 86.75 92 GLY A N 1
ATOM 714 C CA . GLY A 1 92 ? 0.078 -7.995 15.297 1.00 86.75 92 GLY A CA 1
ATOM 715 C C . GLY A 1 92 ? -0.092 -7.413 13.890 1.00 86.75 92 GLY A C 1
ATOM 716 O O . GLY A 1 92 ? -0.005 -6.202 13.702 1.00 86.75 92 GLY A O 1
ATOM 717 N N . GLN A 1 93 ? -0.407 -8.254 12.898 1.00 86.12 93 GLN A N 1
ATOM 718 C CA . GLN A 1 93 ? -0.725 -7.790 11.540 1.00 86.12 93 GLN A CA 1
ATOM 719 C C . GLN A 1 93 ? -1.991 -6.928 11.507 1.00 86.12 93 GLN A C 1
ATOM 721 O O . GLN A 1 93 ? -2.000 -5.893 10.839 1.00 86.12 93 GLN A O 1
ATOM 726 N N . LEU A 1 94 ? -3.030 -7.306 12.261 1.00 90.56 94 LEU A N 1
ATOM 727 C CA . LEU A 1 94 ? -4.239 -6.498 12.417 1.00 90.56 94 LEU A CA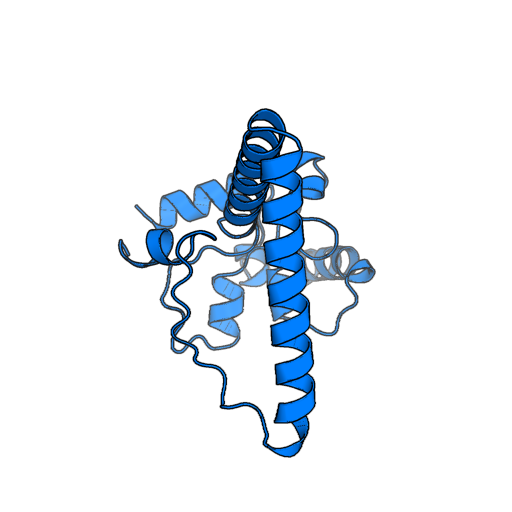 1
ATOM 728 C C . LEU A 1 94 ? -3.917 -5.128 13.027 1.00 90.56 94 LEU A C 1
ATOM 730 O O . LEU A 1 94 ? -4.290 -4.117 12.443 1.00 90.56 94 LEU A O 1
ATOM 734 N N . LEU A 1 95 ? -3.214 -5.097 14.163 1.00 91.31 95 LEU A N 1
ATOM 735 C CA . LEU A 1 95 ? -2.954 -3.871 14.929 1.00 91.31 95 LEU A CA 1
ATOM 736 C C . LEU A 1 95 ? -2.026 -2.877 14.222 1.00 91.31 95 LEU A C 1
ATOM 738 O O . LEU A 1 95 ? -2.111 -1.677 14.473 1.00 91.31 95 LEU A O 1
ATOM 742 N N . ASP A 1 96 ? -1.159 -3.352 13.331 1.00 89.75 96 ASP A N 1
ATOM 743 C CA . ASP A 1 96 ? -0.338 -2.474 12.494 1.00 89.75 96 ASP A CA 1
ATOM 744 C C . ASP A 1 96 ? -1.059 -2.004 11.224 1.00 89.75 96 ASP A C 1
ATOM 746 O O . ASP A 1 96 ? -0.598 -1.068 10.573 1.00 89.75 96 ASP A O 1
ATOM 750 N N . SER A 1 97 ? -2.176 -2.634 10.864 1.00 92.31 97 SER A N 1
ATOM 751 C CA . SER A 1 97 ? -2.979 -2.259 9.702 1.00 92.31 97 SER A CA 1
ATOM 752 C C . SER A 1 97 ? -4.005 -1.188 10.050 1.00 92.31 97 SER A C 1
ATOM 754 O O . SER A 1 97 ? -4.359 -0.998 11.208 1.00 92.31 97 SER A O 1
ATOM 756 N N . LEU A 1 98 ? -4.533 -0.506 9.035 1.00 94.94 98 LEU A N 1
ATOM 757 C CA . LEU A 1 98 ? -5.587 0.492 9.187 1.00 94.94 98 LEU A CA 1
ATOM 758 C C . LEU A 1 98 ? -6.789 0.209 8.279 1.00 94.94 98 LEU A C 1
ATOM 760 O O . LEU A 1 98 ? -6.659 -0.312 7.169 1.00 94.94 98 LEU A O 1
ATOM 764 N N . ASN A 1 99 ? -7.971 0.600 8.749 1.00 96.12 99 ASN A N 1
ATOM 765 C CA . ASN A 1 99 ? -9.136 0.849 7.907 1.00 96.12 99 ASN A CA 1
ATOM 766 C C . ASN A 1 99 ? -9.359 2.361 7.814 1.00 96.12 99 ASN A C 1
ATOM 768 O O . ASN A 1 99 ? -9.358 3.043 8.831 1.00 96.12 99 ASN A O 1
ATOM 772 N N . VAL A 1 100 ? -9.617 2.882 6.620 1.00 95.69 100 VAL A N 1
ATOM 773 C CA . VAL A 1 100 ? -9.995 4.272 6.373 1.00 95.69 100 VAL A CA 1
ATOM 774 C C . VAL A 1 100 ? -11.484 4.340 6.034 1.00 95.69 100 VAL A C 1
ATOM 776 O O . VAL A 1 100 ? -11.897 4.139 4.883 1.00 95.69 100 VAL A O 1
ATOM 779 N N . ASP A 1 101 ? -12.297 4.665 7.036 1.00 94.94 101 ASP A N 1
ATOM 780 C CA . ASP A 1 101 ? -13.744 4.835 6.899 1.00 94.94 101 ASP A CA 1
ATOM 781 C C . ASP A 1 101 ? -14.090 6.230 6.353 1.00 94.94 101 ASP A C 1
ATOM 783 O O . ASP A 1 101 ? -14.627 7.105 7.025 1.00 94.94 101 ASP A O 1
ATOM 787 N N . SER A 1 102 ? -13.700 6.477 5.100 1.00 92.31 102 SER A N 1
ATOM 788 C CA . SER A 1 102 ? -13.967 7.740 4.410 1.00 92.31 102 SER A CA 1
ATOM 789 C C . SER A 1 102 ? -14.286 7.522 2.940 1.00 92.31 102 SER A C 1
ATOM 791 O O . SER A 1 102 ? -13.528 6.881 2.219 1.00 92.31 102 SER A O 1
ATOM 793 N N . ASN A 1 103 ? -15.375 8.124 2.461 1.00 91.25 103 ASN A N 1
ATOM 794 C CA . ASN A 1 103 ? -15.709 8.188 1.032 1.00 91.25 103 ASN A CA 1
ATOM 795 C C . ASN A 1 103 ? -15.203 9.475 0.356 1.00 91.25 103 ASN A C 1
ATOM 797 O O . ASN A 1 103 ? -15.643 9.804 -0.743 1.00 91.25 103 ASN A O 1
ATOM 801 N N . SER A 1 104 ? -14.308 10.230 1.000 1.00 92.88 104 SER A N 1
ATOM 802 C CA . SER A 1 104 ? -13.741 11.439 0.393 1.00 92.88 104 SER A CA 1
ATOM 803 C C . SER A 1 104 ? -12.998 11.116 -0.917 1.00 92.88 104 SER A C 1
ATOM 805 O O . SER A 1 104 ? -12.362 10.061 -1.005 1.00 92.88 104 SER A O 1
ATOM 807 N N . PRO A 1 105 ? -13.000 12.019 -1.921 1.00 91.94 105 PRO A N 1
ATOM 808 C CA . PRO A 1 105 ? -12.302 11.791 -3.191 1.00 91.94 105 PRO A CA 1
ATOM 809 C C . PRO A 1 105 ? -10.823 11.432 -3.015 1.00 91.94 105 PRO A C 1
ATOM 811 O O . PRO A 1 105 ? -10.318 10.536 -3.684 1.00 91.94 105 PRO A O 1
ATOM 814 N N . VA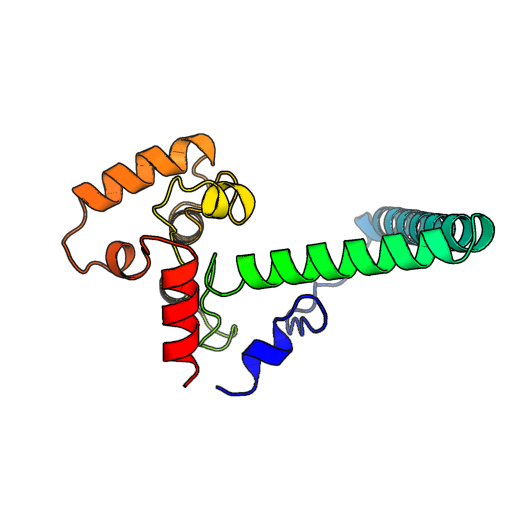L A 1 106 ? -10.149 12.072 -2.052 1.00 89.81 106 VAL A N 1
ATOM 815 C CA . VAL A 1 106 ? -8.750 11.781 -1.698 1.00 89.81 106 VAL A CA 1
ATOM 816 C C . VAL A 1 106 ? -8.585 10.333 -1.234 1.00 89.81 106 VAL A C 1
ATOM 818 O O . VAL A 1 106 ? -7.670 9.649 -1.683 1.00 89.81 106 VAL A O 1
ATOM 821 N N . THR A 1 107 ? -9.483 9.844 -0.375 1.00 90.50 107 THR A N 1
ATOM 822 C CA . THR A 1 107 ? -9.419 8.464 0.127 1.00 90.50 107 THR A CA 1
ATOM 823 C C . THR A 1 107 ? -9.708 7.458 -0.980 1.00 90.50 107 THR A C 1
ATOM 825 O O . THR A 1 107 ? -9.027 6.446 -1.069 1.00 90.50 107 THR A O 1
ATOM 828 N N . VAL A 1 108 ? -10.681 7.733 -1.850 1.00 89.81 108 VAL A N 1
ATOM 829 C CA . VAL A 1 108 ? -11.010 6.843 -2.975 1.00 89.81 108 VAL A CA 1
ATOM 830 C C . VAL A 1 108 ? -9.861 6.768 -3.986 1.00 89.81 108 VAL A C 1
ATOM 832 O O . VAL A 1 108 ? -9.600 5.693 -4.521 1.00 89.81 108 VAL A O 1
ATOM 835 N N . LEU A 1 109 ? -9.155 7.879 -4.220 1.00 89.31 109 LEU A N 1
ATOM 836 C CA . LEU A 1 109 ? -8.005 7.927 -5.123 1.00 89.31 109 LEU A CA 1
ATOM 837 C C . LEU A 1 109 ? -6.772 7.225 -4.532 1.00 89.31 109 LEU A C 1
ATOM 839 O O . LEU A 1 109 ? -6.122 6.448 -5.225 1.00 89.31 109 LEU A O 1
ATOM 843 N N . LEU A 1 110 ? -6.446 7.493 -3.262 1.00 88.75 110 LEU A N 1
ATOM 844 C CA . LEU A 1 110 ? -5.261 6.926 -2.606 1.00 88.75 110 LEU A CA 1
ATOM 845 C C . LEU A 1 110 ? -5.462 5.465 -2.193 1.00 88.75 110 LEU A C 1
ATOM 847 O O . LEU A 1 110 ? -4.557 4.654 -2.362 1.00 88.75 110 LEU A O 1
ATOM 851 N N . CYS A 1 111 ? -6.643 5.113 -1.689 1.00 89.81 111 CYS A N 1
ATOM 852 C CA . CYS A 1 111 ? -6.980 3.783 -1.188 1.00 89.81 111 CYS A CA 1
ATOM 853 C C . CYS A 1 111 ? -8.187 3.220 -1.965 1.00 89.81 111 CYS A C 1
ATOM 855 O O . CYS A 1 111 ? -9.300 3.142 -1.443 1.00 89.81 111 CYS A O 1
ATOM 857 N N . PRO A 1 112 ? -8.016 2.830 -3.236 1.00 87.38 112 PRO A N 1
ATOM 858 C CA . PRO A 1 112 ? -9.137 2.393 -4.052 1.00 87.38 112 PRO A CA 1
ATOM 859 C C . PRO A 1 112 ? -9.681 1.030 -3.606 1.00 87.38 112 PRO A C 1
ATOM 861 O O . PRO A 1 112 ? -8.950 0.143 -3.159 1.00 87.38 112 PRO A O 1
ATOM 864 N N . VAL A 1 113 ? -10.987 0.843 -3.808 1.00 82.31 113 VAL A N 1
ATOM 865 C CA . VAL A 1 113 ? -11.699 -0.429 -3.611 1.00 82.31 113 VAL A CA 1
ATOM 866 C C . VAL A 1 113 ? -11.474 -1.005 -2.198 1.00 82.31 113 VAL A C 1
ATOM 868 O O . VAL A 1 113 ? -11.905 -0.402 -1.218 1.00 82.31 113 VAL A O 1
ATOM 871 N N . GLY A 1 114 ? -10.813 -2.161 -2.078 1.00 80.12 114 GLY A N 1
ATOM 872 C CA . GLY A 1 114 ? -10.585 -2.853 -0.811 1.00 80.12 114 GLY A CA 1
ATOM 873 C C . GLY A 1 114 ? -9.432 -2.300 0.019 1.00 80.12 114 GLY A C 1
ATOM 874 O O . GLY A 1 114 ? -9.346 -2.617 1.200 1.00 80.12 114 GLY A O 1
ATOM 875 N N . LEU A 1 115 ? -8.568 -1.448 -0.548 1.00 86.88 115 LEU A N 1
ATOM 876 C CA . LEU A 1 115 ? -7.423 -0.911 0.197 1.00 86.88 115 LEU A CA 1
ATOM 877 C C . LEU A 1 115 ? -7.840 -0.014 1.359 1.00 86.88 115 LEU A C 1
ATOM 879 O O . LEU A 1 115 ? -7.112 0.089 2.337 1.00 86.88 115 LEU A O 1
ATOM 883 N N . ARG A 1 116 ? -9.023 0.599 1.280 1.00 91.56 116 ARG A N 1
ATOM 884 C CA . ARG A 1 116 ? -9.617 1.322 2.407 1.00 91.56 116 ARG A CA 1
ATOM 885 C C . ARG A 1 116 ? -9.863 0.449 3.620 1.00 91.56 116 ARG A C 1
ATOM 887 O O . ARG A 1 116 ? -9.882 0.974 4.718 1.00 91.56 116 ARG A O 1
ATOM 894 N N . PHE A 1 117 ? -10.080 -0.845 3.446 1.00 95.44 117 PHE A N 1
ATOM 895 C CA . PHE A 1 117 ? -10.387 -1.752 4.544 1.00 95.44 117 PHE A CA 1
ATOM 896 C C . PHE A 1 117 ? -9.253 -2.769 4.693 1.00 95.44 117 PHE A C 1
ATOM 898 O O . PHE A 1 117 ? -9.475 -3.979 4.675 1.00 95.44 117 PHE A O 1
ATOM 905 N N . HIS A 1 118 ? -8.011 -2.277 4.764 1.00 95.25 118 HIS A N 1
ATOM 906 C CA . HIS A 1 118 ? -6.829 -3.134 4.759 1.00 95.25 118 HIS A CA 1
ATOM 907 C C . HIS A 1 118 ? -6.744 -4.009 6.012 1.00 95.25 118 HIS A C 1
ATOM 909 O O . HIS A 1 118 ? -6.483 -5.204 5.912 1.00 95.25 118 HIS A O 1
ATOM 915 N N . ALA A 1 119 ? -7.064 -3.457 7.183 1.00 95.00 119 ALA A N 1
ATOM 916 C CA . ALA A 1 119 ? -7.133 -4.245 8.409 1.00 95.00 119 ALA A CA 1
ATOM 917 C C . ALA A 1 119 ? -8.207 -5.349 8.312 1.00 95.00 119 ALA A C 1
ATOM 919 O O . ALA A 1 119 ? -7.973 -6.488 8.709 1.00 95.00 119 ALA A O 1
ATOM 920 N N . LEU A 1 120 ? -9.361 -5.052 7.699 1.00 95.69 120 LEU A N 1
ATOM 921 C CA . LEU A 1 120 ? -10.393 -6.057 7.417 1.00 95.69 120 LEU A CA 1
ATOM 922 C C . LEU A 1 120 ? -9.910 -7.142 6.443 1.00 95.69 120 LEU A C 1
ATOM 924 O O . LEU A 1 120 ? -10.282 -8.302 6.605 1.00 95.69 120 LEU A O 1
ATOM 928 N N . HIS A 1 121 ? -9.082 -6.798 5.455 1.00 94.88 121 HIS A N 1
ATOM 929 C CA . HIS A 1 121 ? -8.482 -7.789 4.562 1.00 94.88 121 HIS A CA 1
ATOM 930 C C . HIS A 1 121 ? -7.608 -8.790 5.329 1.00 94.88 121 HIS A C 1
ATOM 932 O O . HIS A 1 121 ? -7.683 -9.979 5.044 1.00 94.88 121 HIS A O 1
ATOM 938 N N . HIS A 1 122 ? -6.855 -8.354 6.342 1.00 92.12 122 HIS A N 1
ATOM 939 C CA . HIS A 1 122 ? -6.079 -9.275 7.184 1.00 92.12 122 HIS A CA 1
ATOM 940 C C . HIS A 1 122 ? -6.959 -10.180 8.055 1.00 92.12 122 HIS A C 1
ATOM 942 O O . HIS A 1 122 ? -6.620 -11.339 8.272 1.00 92.12 122 HIS A O 1
ATOM 948 N N . VAL A 1 123 ? -8.123 -9.696 8.503 1.00 92.19 123 VAL A N 1
ATOM 949 C CA . VAL A 1 123 ? -9.097 -10.511 9.260 1.00 92.19 123 VAL A CA 1
ATOM 950 C C . VAL A 1 123 ? -9.823 -11.516 8.362 1.00 92.19 123 VAL A C 1
ATOM 952 O O . VAL A 1 123 ? -10.055 -12.657 8.756 1.00 92.19 123 VAL A O 1
ATOM 955 N N . ALA A 1 124 ? -10.212 -11.096 7.160 1.00 93.75 124 ALA A N 1
ATOM 956 C CA . ALA A 1 124 ? -11.026 -11.877 6.235 1.00 93.75 124 ALA A CA 1
ATOM 957 C C . ALA A 1 124 ? -10.480 -11.770 4.796 1.00 93.75 124 ALA A C 1
ATOM 959 O O . ALA A 1 124 ? -11.117 -11.149 3.938 1.00 93.75 124 ALA A O 1
ATOM 960 N N . PRO A 1 125 ? -9.329 -12.401 4.490 1.00 92.00 125 PRO A N 1
ATOM 961 C CA . PRO A 1 125 ? -8.637 -12.221 3.208 1.00 92.00 125 PRO A CA 1
ATOM 962 C C . PRO A 1 125 ? -9.432 -12.743 2.009 1.00 92.00 125 PRO A C 1
ATOM 964 O O . PRO A 1 125 ? -9.264 -12.258 0.893 1.00 92.00 125 PRO A O 1
ATOM 967 N N . TYR A 1 126 ? -10.335 -13.695 2.248 1.00 93.94 126 TYR A N 1
ATOM 968 C CA . TYR A 1 126 ? -11.197 -14.291 1.229 1.00 93.94 126 TYR A CA 1
ATOM 969 C C . TYR A 1 126 ? -12.487 -13.500 0.970 1.00 93.94 126 TYR A C 1
ATOM 971 O O . TYR A 1 126 ? -13.254 -13.861 0.077 1.00 93.94 126 TYR A O 1
ATOM 979 N N . LEU A 1 127 ? -12.759 -12.435 1.736 1.00 94.50 127 LEU A N 1
ATOM 980 C CA . LEU A 1 127 ? -13.931 -11.599 1.507 1.00 94.50 127 LEU A CA 1
ATOM 981 C C . LEU A 1 127 ? -13.741 -10.779 0.216 1.00 94.50 127 LEU A C 1
ATOM 983 O O . LEU A 1 127 ? -12.762 -10.037 0.106 1.00 94.50 127 LEU A O 1
ATOM 987 N N . PRO A 1 128 ? -14.677 -10.836 -0.750 1.00 93.81 128 PRO A N 1
ATOM 988 C CA . PRO A 1 128 ? -14.563 -10.051 -1.973 1.00 93.81 128 PRO A CA 1
ATOM 989 C C . PRO A 1 128 ? -14.501 -8.545 -1.694 1.00 93.81 128 PRO A C 1
ATOM 991 O O . PRO A 1 128 ? -15.276 -8.021 -0.892 1.00 93.81 128 PRO A O 1
ATOM 994 N N . TYR A 1 129 ? -13.642 -7.819 -2.417 1.00 91.19 129 TYR A N 1
ATOM 995 C CA . TYR A 1 129 ? -13.414 -6.388 -2.172 1.00 91.19 129 TYR A CA 1
ATOM 996 C C . TYR A 1 129 ? -14.687 -5.529 -2.239 1.00 91.19 129 TYR A C 1
ATOM 998 O O . TYR A 1 129 ? -14.841 -4.589 -1.462 1.00 91.19 129 TYR A O 1
ATOM 1006 N N . HIS A 1 130 ? -15.638 -5.870 -3.114 1.00 91.12 130 HIS A N 1
ATOM 1007 C CA . HIS A 1 130 ? -16.917 -5.159 -3.224 1.00 91.12 130 HIS A CA 1
ATOM 1008 C C . HIS A 1 130 ? -17.818 -5.337 -1.986 1.00 91.12 130 HIS A C 1
ATOM 1010 O O . HIS A 1 130 ? -18.668 -4.492 -1.713 1.00 91.12 130 HIS A O 1
ATOM 1016 N N . ALA A 1 131 ? -17.629 -6.413 -1.216 1.00 94.12 131 ALA A N 1
ATOM 1017 C CA . ALA A 1 131 ? -18.380 -6.696 0.002 1.00 94.12 131 ALA A CA 1
ATOM 1018 C C . ALA A 1 131 ? -17.738 -6.082 1.261 1.00 94.12 131 ALA A C 1
ATOM 1020 O O . ALA A 1 131 ? -18.403 -5.987 2.296 1.00 94.12 131 ALA A O 1
ATOM 1021 N N . MET A 1 132 ? -16.482 -5.621 1.184 1.00 94.88 132 MET A N 1
ATOM 1022 C CA . MET A 1 132 ? -15.735 -5.117 2.344 1.00 94.88 132 MET A CA 1
ATOM 1023 C C . MET A 1 132 ? -16.398 -3.919 3.016 1.00 94.88 132 MET A C 1
ATOM 1025 O O . MET A 1 132 ? -16.492 -3.901 4.235 1.00 94.88 132 MET A O 1
ATOM 1029 N N . ALA A 1 133 ? -16.935 -2.960 2.257 1.00 94.00 133 ALA A N 1
ATOM 1030 C CA . ALA A 1 133 ? -17.625 -1.811 2.850 1.00 94.00 133 ALA A CA 1
ATOM 1031 C C . ALA A 1 133 ? -18.847 -2.239 3.681 1.00 94.00 133 ALA A C 1
ATOM 1033 O O . ALA A 1 133 ? -19.129 -1.675 4.736 1.00 94.00 133 ALA A O 1
ATOM 1034 N N . THR A 1 134 ? -19.581 -3.251 3.213 1.00 95.94 134 THR A N 1
ATOM 1035 C CA . THR A 1 134 ? -20.743 -3.792 3.927 1.00 95.94 134 THR A CA 1
ATOM 1036 C C . THR A 1 134 ? -20.324 -4.564 5.171 1.00 95.94 134 THR A C 1
ATOM 1038 O O . THR A 1 134 ? -20.926 -4.373 6.224 1.00 95.94 134 THR A O 1
ATOM 1041 N N . ALA A 1 135 ? -19.284 -5.394 5.076 1.00 96.69 135 ALA A N 1
ATOM 1042 C CA . ALA A 1 135 ? -18.733 -6.095 6.231 1.00 96.69 135 ALA A CA 1
ATOM 1043 C C . ALA A 1 135 ? -18.166 -5.122 7.272 1.00 96.69 135 ALA A C 1
ATOM 1045 O O . ALA A 1 135 ? -18.449 -5.279 8.454 1.00 96.69 135 ALA A O 1
ATOM 1046 N N . HIS A 1 136 ? -17.463 -4.072 6.838 1.00 96.50 136 HIS A N 1
ATOM 1047 C CA . HIS A 1 136 ? -16.947 -3.029 7.715 1.00 96.50 136 HIS A CA 1
ATOM 1048 C C . HIS A 1 136 ? -18.067 -2.374 8.527 1.00 96.50 136 HIS A C 1
ATOM 1050 O O . HIS A 1 136 ? -17.982 -2.358 9.750 1.00 96.50 136 HIS A O 1
ATOM 1056 N N . ARG A 1 137 ? -19.157 -1.939 7.877 1.00 96.25 137 ARG A N 1
ATOM 1057 C CA . ARG A 1 137 ? -20.318 -1.363 8.581 1.00 96.25 137 ARG A CA 1
ATOM 1058 C C . ARG A 1 137 ? -20.919 -2.315 9.615 1.00 96.25 137 ARG A C 1
ATOM 1060 O O . ARG A 1 137 ? -21.280 -1.872 10.696 1.00 96.25 137 ARG A O 1
ATOM 1067 N N . ARG A 1 138 ? -21.022 -3.610 9.296 1.00 97.44 138 ARG A N 1
ATOM 1068 C CA . ARG A 1 138 ? -21.530 -4.622 10.239 1.00 97.44 138 ARG A CA 1
ATOM 1069 C C . ARG A 1 138 ? -20.596 -4.787 11.435 1.00 97.44 138 ARG A C 1
ATOM 1071 O O . ARG A 1 138 ? -21.058 -4.770 12.562 1.00 97.44 138 ARG A O 1
ATOM 1078 N N . LEU A 1 139 ? -19.290 -4.887 11.202 1.00 96.69 139 LEU A N 1
ATOM 1079 C CA . LEU A 1 139 ? -18.306 -5.030 12.277 1.00 96.69 139 LEU A CA 1
ATOM 1080 C C . LEU A 1 139 ? -18.259 -3.800 13.189 1.00 96.69 139 LEU A C 1
ATOM 1082 O O . LEU A 1 139 ? -18.174 -3.960 14.400 1.00 96.69 139 LEU A O 1
ATOM 1086 N N . MET A 1 140 ? -18.373 -2.593 12.630 1.00 97.00 140 MET A N 1
ATOM 1087 C CA . MET A 1 140 ? -18.463 -1.362 13.425 1.00 97.00 140 MET A CA 1
ATOM 1088 C C . MET A 1 140 ? -19.745 -1.293 14.270 1.00 97.00 140 MET A C 1
ATOM 1090 O O . MET A 1 140 ? -19.737 -0.672 15.324 1.00 97.00 140 MET A O 1
ATOM 1094 N N . ALA A 1 141 ? -20.841 -1.920 13.830 1.00 97.25 141 ALA A N 1
ATOM 1095 C CA . ALA A 1 141 ? -22.100 -1.938 14.576 1.00 97.25 141 ALA A CA 1
ATOM 1096 C C . ALA A 1 141 ? -22.147 -3.026 15.663 1.00 97.25 1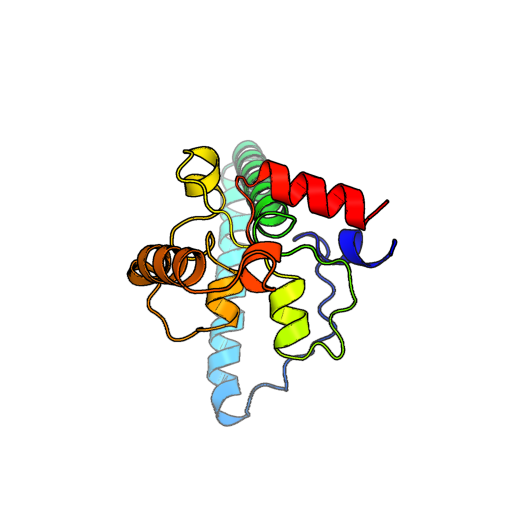41 ALA A C 1
ATOM 1098 O O . ALA A 1 141 ? -22.698 -2.796 16.735 1.00 97.25 141 ALA A O 1
ATOM 1099 N N . GLU A 1 142 ? -21.596 -4.208 15.379 1.00 97.50 142 GLU A N 1
ATOM 1100 C CA . GLU A 1 142 ? -21.735 -5.394 16.235 1.00 97.50 142 GLU A CA 1
ATOM 1101 C C . GLU A 1 142 ? -20.597 -5.546 17.254 1.00 97.50 142 GLU A C 1
ATOM 1103 O O . GLU A 1 142 ? -20.785 -6.138 18.317 1.00 97.50 142 GLU A O 1
ATOM 1108 N N . LEU A 1 143 ? -19.391 -5.051 16.948 1.00 96.88 143 LEU A N 1
ATOM 1109 C CA . LEU A 1 143 ? -18.263 -5.170 17.871 1.00 96.88 143 LEU A CA 1
ATOM 1110 C C . LEU A 1 143 ? -18.345 -4.114 18.985 1.00 96.88 143 LEU A C 1
ATOM 1112 O O . LEU A 1 143 ? -18.710 -2.970 18.717 1.00 96.88 143 LEU A O 1
ATOM 1116 N N . PRO A 1 144 ? -17.927 -4.442 20.224 1.00 95.94 144 PRO A N 1
ATOM 1117 C CA . PRO A 1 144 ? -17.891 -3.473 21.312 1.00 95.94 144 PRO A CA 1
ATOM 1118 C C . PRO A 1 144 ? -17.038 -2.248 20.975 1.00 95.94 144 PRO A C 1
ATOM 1120 O O . PRO A 1 144 ? -15.974 -2.361 20.344 1.00 95.94 144 PRO A O 1
ATOM 1123 N N . ALA A 1 145 ? -17.467 -1.090 21.479 1.00 92.81 145 ALA A N 1
ATOM 1124 C CA . ALA A 1 145 ? -16.671 0.127 21.439 1.00 92.81 145 ALA A CA 1
ATOM 1125 C C . ALA A 1 145 ? -15.293 -0.124 22.080 1.00 92.81 145 ALA A C 1
ATOM 1127 O O . ALA A 1 145 ? -15.192 -0.705 23.160 1.00 92.81 145 ALA A O 1
ATOM 1128 N N . GLY A 1 146 ? -14.225 0.292 21.395 1.00 90.75 146 GLY A N 1
ATOM 1129 C CA . GLY A 1 146 ? -12.845 0.081 21.847 1.00 90.75 146 GLY A CA 1
ATOM 1130 C C . GLY A 1 146 ? -12.241 -1.287 21.508 1.00 90.75 146 GLY A C 1
ATOM 1131 O O . GLY A 1 146 ? -11.084 -1.521 21.853 1.00 90.75 146 GLY A O 1
ATOM 1132 N N . SER A 1 147 ? -12.961 -2.172 20.810 1.00 95.75 147 SER A N 1
ATOM 1133 C CA . SER A 1 147 ? -12.373 -3.396 20.238 1.00 95.75 147 SER A CA 1
ATOM 1134 C C . SER A 1 147 ? -11.207 -3.079 19.295 1.00 95.75 147 SER A C 1
ATOM 1136 O O . SER A 1 147 ? -11.136 -1.995 18.719 1.00 95.75 147 SER A O 1
ATOM 1138 N N . GLU A 1 148 ? -10.301 -4.037 19.090 1.00 95.12 148 GLU A N 1
ATOM 1139 C CA . GLU A 1 148 ? -9.120 -3.845 18.231 1.00 95.12 148 GLU A CA 1
ATOM 1140 C C . GLU A 1 148 ? -9.502 -3.394 16.813 1.00 95.12 148 GLU A C 1
ATOM 1142 O O . GLU A 1 148 ? -8.861 -2.513 16.252 1.00 95.12 148 GLU A O 1
ATOM 1147 N N . TYR A 1 149 ? -10.618 -3.898 16.276 1.00 96.06 149 TYR A N 1
ATOM 1148 C CA . TYR A 1 149 ? -11.146 -3.467 14.979 1.00 96.06 149 TYR A CA 1
ATOM 1149 C C . TYR A 1 149 ? -11.562 -1.982 14.950 1.00 96.06 149 TYR A C 1
ATOM 1151 O O . TYR A 1 149 ? -11.309 -1.279 13.969 1.00 96.06 149 TYR A O 1
ATOM 1159 N N . HIS A 1 150 ? -12.169 -1.485 16.035 1.00 95.94 150 HIS A N 1
ATOM 1160 C CA . HIS A 1 150 ? -12.461 -0.058 16.186 1.00 95.94 150 HIS A CA 1
ATOM 1161 C C . HIS A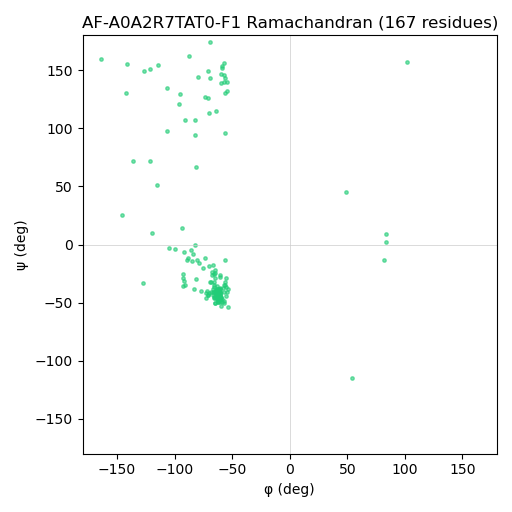 1 150 ? -11.169 0.753 16.308 1.00 95.94 150 HIS A C 1
ATOM 1163 O O . HIS A 1 150 ? -11.054 1.819 15.709 1.00 95.94 150 HIS A O 1
ATOM 1169 N N . GLN A 1 151 ? -10.181 0.240 17.048 1.00 94.00 151 GLN A N 1
ATOM 1170 C CA . GLN A 1 151 ? -8.903 0.922 17.255 1.00 94.00 151 GLN A CA 1
ATOM 1171 C C . GLN A 1 151 ? -8.132 1.113 15.950 1.00 94.00 151 GLN A C 1
ATOM 1173 O O . GLN A 1 151 ? -7.552 2.174 15.755 1.00 94.00 151 GLN A O 1
ATOM 1178 N N . VAL A 1 152 ? -8.155 0.147 15.034 1.00 94.88 152 VAL A N 1
ATOM 1179 C CA . VAL A 1 152 ? -7.455 0.246 13.740 1.00 94.88 152 VAL A CA 1
ATOM 1180 C C . VAL A 1 152 ? -8.235 1.026 12.675 1.00 94.88 152 VAL A C 1
ATOM 1182 O O . VAL A 1 152 ? -7.761 1.192 11.553 1.00 94.88 152 VAL A O 1
ATOM 1185 N N . THR A 1 153 ? -9.434 1.519 12.991 1.00 96.19 153 THR A N 1
ATOM 1186 C CA . THR A 1 153 ? -10.257 2.295 12.056 1.00 96.19 153 THR A CA 1
ATOM 1187 C C . THR A 1 153 ? -10.042 3.798 12.264 1.00 96.19 153 THR A C 1
ATOM 1189 O O . THR A 1 153 ? -10.103 4.307 13.383 1.00 96.19 153 THR A O 1
ATOM 1192 N N . VAL A 1 154 ? -9.774 4.512 11.169 1.00 95.38 154 VAL A N 1
ATOM 1193 C CA . VAL A 1 154 ? -9.570 5.965 11.108 1.00 95.38 154 VAL A CA 1
ATOM 1194 C C . VAL A 1 154 ? -10.577 6.611 10.161 1.00 95.38 154 VAL A C 1
ATOM 1196 O O . VAL A 1 154 ? -10.989 6.014 9.167 1.00 95.38 154 VAL A O 1
ATOM 1199 N N . ASN A 1 155 ? -10.937 7.867 10.416 1.00 94.81 155 ASN A N 1
ATOM 1200 C CA . ASN A 1 155 ? -11.960 8.587 9.648 1.00 94.81 155 ASN A CA 1
ATOM 1201 C C . ASN A 1 155 ? -11.411 9.230 8.365 1.00 94.81 155 ASN A C 1
ATOM 1203 O O . ASN A 1 155 ? -12.154 9.797 7.562 1.00 94.81 155 ASN A O 1
ATOM 1207 N N . SER A 1 156 ? -10.089 9.222 8.178 1.00 92.88 156 SER A N 1
ATOM 1208 C CA . SER A 1 156 ? -9.429 9.737 6.978 1.00 92.88 156 SER A CA 1
ATOM 1209 C C . SER A 1 156 ? -7.989 9.239 6.869 1.00 92.88 156 SER A C 1
ATOM 1211 O O . SER A 1 156 ? -7.360 8.895 7.869 1.00 92.88 156 SER A O 1
ATOM 1213 N N . VAL A 1 157 ? -7.434 9.288 5.655 1.00 90.75 157 VAL A N 1
ATOM 1214 C CA . VAL A 1 157 ? -6.001 9.033 5.419 1.00 90.75 157 VAL A CA 1
ATOM 1215 C C . VAL A 1 157 ? -5.126 9.986 6.248 1.00 90.75 157 VAL A C 1
ATOM 1217 O O . VAL A 1 157 ? -4.082 9.595 6.759 1.00 90.75 157 VAL A O 1
ATOM 1220 N N . TRP A 1 158 ? -5.569 11.232 6.446 1.00 91.62 158 TRP A N 1
ATOM 1221 C CA . TRP A 1 158 ? -4.838 12.223 7.240 1.00 91.62 158 TRP A CA 1
ATOM 1222 C C . TRP A 1 158 ? -4.755 11.857 8.719 1.00 91.62 158 TRP A C 1
ATOM 1224 O O . TRP A 1 158 ? -3.712 12.066 9.336 1.00 91.62 158 TRP A O 1
ATOM 1234 N N . GLU A 1 159 ? -5.823 11.288 9.280 1.00 94.00 159 GLU A N 1
ATOM 1235 C CA . GLU A 1 159 ? -5.805 10.774 10.649 1.00 94.00 159 GLU A CA 1
ATOM 1236 C C . GLU A 1 159 ? -4.804 9.619 10.773 1.00 94.00 159 GLU A C 1
ATOM 1238 O O . GLU A 1 159 ? -3.987 9.621 11.691 1.00 94.00 159 GLU A O 1
ATOM 1243 N N . GLY A 1 160 ? -4.792 8.686 9.815 1.00 92.25 160 GLY A N 1
ATOM 1244 C CA . GLY A 1 160 ? -3.821 7.590 9.785 1.00 92.25 160 GLY A CA 1
ATOM 1245 C C . GLY A 1 160 ? -2.367 8.070 9.683 1.00 92.25 160 GLY A C 1
ATOM 1246 O O . GLY A 1 160 ? -1.512 7.621 10.445 1.00 92.25 160 GLY A O 1
ATOM 1247 N N . ILE A 1 161 ? -2.087 9.070 8.839 1.00 90.06 161 ILE A N 1
ATOM 1248 C CA . ILE A 1 161 ? -0.774 9.742 8.783 1.00 90.06 161 ILE A CA 1
ATOM 1249 C C . ILE A 1 161 ? -0.449 10.442 10.115 1.00 90.06 161 ILE A C 1
ATOM 1251 O O . ILE A 1 161 ? 0.700 10.442 10.560 1.00 90.06 161 ILE A O 1
ATOM 1255 N N . GLY A 1 162 ? -1.441 11.047 10.769 1.00 91.81 162 GLY A N 1
ATOM 1256 C CA . GLY A 1 162 ? -1.291 11.650 12.092 1.00 91.81 162 GLY A CA 1
ATOM 1257 C C . GLY A 1 162 ? -0.882 10.625 13.150 1.00 91.81 162 GLY A C 1
ATOM 1258 O O . GLY A 1 162 ? 0.066 10.869 13.897 1.00 91.81 162 GLY A O 1
ATOM 1259 N N . ARG A 1 163 ? -1.535 9.458 13.164 1.00 90.19 163 ARG A N 1
ATOM 1260 C CA . ARG A 1 163 ? -1.195 8.341 14.057 1.00 90.19 163 ARG A CA 1
ATOM 1261 C C . ARG A 1 163 ? 0.198 7.793 13.785 1.00 90.19 163 ARG A C 1
ATOM 1263 O O . ARG A 1 163 ? 0.953 7.607 14.732 1.00 90.19 163 ARG A O 1
ATOM 1270 N N . LEU A 1 164 ? 0.567 7.627 12.515 1.00 87.12 164 L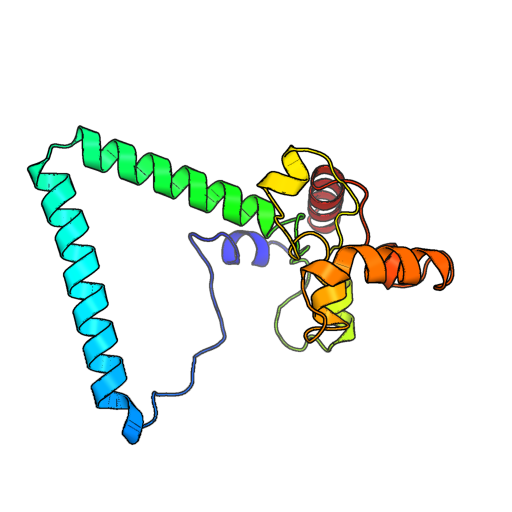EU A N 1
ATOM 1271 C CA . LEU A 1 164 ? 1.928 7.261 12.121 1.00 87.12 164 LEU A CA 1
ATOM 1272 C C . LEU A 1 164 ? 2.946 8.234 12.723 1.00 87.12 164 LEU A C 1
ATOM 1274 O O . LEU A 1 164 ? 3.848 7.815 13.438 1.00 87.12 164 LEU A O 1
ATOM 1278 N N . ARG A 1 165 ? 2.757 9.543 12.504 1.00 87.00 165 ARG A N 1
ATOM 1279 C CA . ARG A 1 165 ? 3.650 10.583 13.038 1.00 87.00 165 ARG A CA 1
ATOM 1280 C C . ARG A 1 165 ? 3.756 10.554 14.560 1.00 87.00 165 ARG A C 1
ATOM 1282 O O . ARG A 1 165 ? 4.822 10.848 15.085 1.00 87.00 165 ARG A O 1
ATOM 1289 N N . GLN A 1 166 ? 2.664 10.268 15.266 1.00 87.56 166 GLN A N 1
ATOM 1290 C CA . GLN A 1 166 ? 2.669 10.148 16.726 1.00 87.56 166 GLN A CA 1
ATOM 1291 C C . GLN A 1 166 ? 3.417 8.897 17.185 1.00 87.56 166 GLN A C 1
ATOM 1293 O O . GLN A 1 166 ? 4.189 8.973 18.130 1.00 87.56 166 GLN A O 1
ATOM 1298 N N . ALA A 1 167 ? 3.227 7.770 16.501 1.00 80.38 167 AL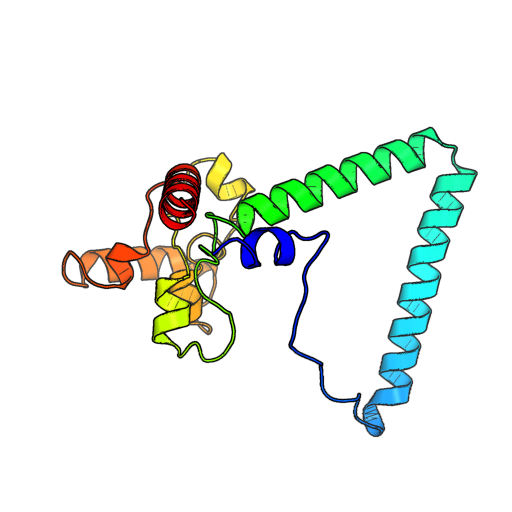A A N 1
ATOM 1299 C CA . ALA A 1 167 ? 3.886 6.515 16.835 1.00 80.38 167 ALA A CA 1
ATOM 1300 C C . ALA A 1 167 ? 5.397 6.523 16.535 1.00 80.38 167 ALA A C 1
ATOM 1302 O O . ALA A 1 167 ? 6.139 5.694 17.062 1.00 80.38 167 ALA A O 1
ATOM 1303 N N . THR A 1 168 ? 5.859 7.449 15.693 1.00 71.06 168 THR A N 1
ATOM 1304 C CA . THR A 1 168 ? 7.263 7.557 15.269 1.00 71.06 168 THR A CA 1
ATOM 1305 C C . THR A 1 168 ? 8.020 8.706 15.934 1.00 71.06 168 THR A C 1
ATOM 1307 O O . THR A 1 168 ? 9.202 8.880 15.648 1.00 71.06 168 THR A O 1
ATOM 1310 N N . ARG A 1 169 ? 7.344 9.507 16.764 1.00 67.38 169 ARG A N 1
ATOM 1311 C CA . ARG A 1 169 ? 7.978 10.442 17.705 1.00 67.38 169 ARG A CA 1
ATOM 1312 C C . ARG A 1 169 ? 8.440 9.693 18.948 1.00 67.38 169 ARG A C 1
ATOM 1314 O O . ARG A 1 169 ? 9.455 10.141 19.516 1.00 67.38 169 ARG A O 1
#

Solvent-accessible surface area (backbone atoms only — not comparable to full-atom values): 9406 Å² total; per-residue (Å²): 121,84,68,48,63,71,30,61,33,78,92,40,63,69,67,88,75,71,79,77,79,76,53,75,93,47,39,68,59,52,51,52,50,51,51,51,52,51,52,50,53,53,47,54,50,51,51,26,60,74,74,30,69,70,50,43,50,51,51,52,51,50,51,52,51,51,44,50,53,51,34,50,28,46,51,19,32,27,24,48,68,73,67,76,83,78,86,60,48,76,64,52,54,33,69,38,17,20,22,33,69,43,88,47,70,68,37,46,69,60,31,47,80,41,42,22,38,32,23,53,37,71,77,41,70,86,57,56,52,88,49,44,67,60,51,49,56,50,50,69,69,72,49,62,90,79,35,70,73,55,67,27,45,30,71,31,47,66,52,26,39,48,51,32,55,60,73,68,106

Foldseek 3Di:
DVPFLQCPQPVRPPDPDDDDPDDPVCVVVVVVVVVVVVVVVVVVVVCQVVVHVVSVVVVVVVVVVVSVLLSLCVPLVFFLRLDDPPPDDLLNNLLRTAAAQEPDPSNCVSQNQQSNVNSVCSVPVPDDSNCSNVVLVVCVVPPDDPPSSNVRYDNHSVVSNVVSVVSVD

Radius of gyration: 19.68 Å; Cα contacts (8 Å, |Δi|>4): 169; chains: 1; bounding box: 38×43×51 Å

=== Feature glossary ===
The record interleaves many kinds of information about one protein. Here is each kind framed as the question it answers.

Q: What does the local fold look like, residue by residue?
A: The Foldseek 3Di string encodes local tertiary geometry as a 20-letter alphabet — one character per residue — derived from the relative positions of nearby Cα atoms. Unlike the amino-acid sequence, 3Di is a direct function of the 3D structure, so two proteins with the same fold have similar 3Di strings even at low sequence identity.

Q: Which residues are in helices, strands, or loops?
A: The SS8 string is DSSP's per-residue secondary-structure call. α-helix (H) means an i→i+4 H-bond ladder; β-strand (E) means the residue participates in a β-sheet; 3₁₀ (G) and π (I) are tighter and wider helices; T/S are turns/bends; '-' is loop.

Q: How big and how compact is the whole molecule?
A: Radius of gyration (Rg) is the root-mean-square distance of Cα atoms from their centroid — a single number for overall size and compactness. A globular domain of N residues has Rg ≈ 2.2·N^0.38 Å; an extended or disordered chain has a much larger Rg. The Cα contact count is the number of residue pairs whose Cα atoms are within 8 Å and are more than four positions apart in sequence — a standard proxy for tertiary packing density. The bounding box is the smallest axis-aligned box enclosing all Cα atoms.

Q: Where is each backbone atom in 3D?
A: Structure coordinates are given as an mmCIF _atom_site loop: one row per atom with element, residue name, chain id, sequence number, and x/y/z position in Å. Only the four main-chain atoms per residue are included here; side chains are omitted to keep the record compact.

Q: What is the amino-acid chain?
A: Primary structure: the covalent order of the twenty standard amino acids along the backbone. Two proteins with the same sequence will (almost always) fold to the same structure; two with 30% identity often share a fold but not the details.

Q: What if only a Cα trace is available?
A: Three-state secondary structure (P-SEA) collapses the eight DSSP classes into helix (a), strand (b), and coil (c). P-SEA assigns these from Cα geometry alone — distances and angles — without requiring backbone oxygens, so it works on any Cα trace.

Q: What family and function is it annotated with?
A: Database cross-references. InterPro integrates a dozen domain/family signature databases into unified entries with residue-range hits. GO terms attach function/process/location labels with evidence codes. CATH codes position the fold in a four-level structural taxonomy. Organism is the NCBI-taxonomy species name.

Q: How confident is the AlphaFold model at each residue?
A: pLDDT is the predicted lDDT-Cα score: AlphaFold's confidence that the local environment of each residue (all inter-atomic distances within 15 Å) is correctly placed. It is a per-residue number between 0 and 100, with higher meaning more reliable.

Q: How mobile is each atom in the crystal?
A: B-factor (Debye–Waller factor) reflects atomic displacement in the crystal lattice. It is an experimental observable (units Å²), not a prediction; low values mean the atom is pinned down, high values mean it moves or is heterogeneous across the crystal.

Q: Which residues are buried vs exposed?
A: SASA measures how much of the protein is reachable by solvent. It is computed by rolling a water-sized probe over the atomic surface and summing the exposed area (Å²). Per-residue SASA distinguishes core (buried, low SASA) from surface (exposed, high SASA) residues; total SASA is a whole-molecule size measure.

Q: What do the diagnostic plots show?
A: Plot images: a contact map (which residues are close in 3D, as an N×N binary image), a Ramachandran scatter (backbone torsion angles, revealing secondary-structure composition at a glance), and — for AlphaFold structures — a PAE heatmap (pairwise prediction confidence).

Q: What known structures does this most resemble?
A: The Foldseek neighbor list gives the closest experimentally determined structures in the PDB, ranked by structural alignment. TM-score near 1 means near-identical fold; near 0.3 means only rough topology match. This is how one finds what a novel AlphaFold prediction most resembles in the solved-structure universe.

Q: Are the domains correctly placed relative to each other?
A: Predicted aligned error is AlphaFold's pairwise confidence. Unlike pLDDT (per-residue), PAE is per-residue-pair and captures whether two parts of the structure are correctly placed relative to each other. Units are ångströms of expected positional error.

Q: What do the rendered images show?
A: Structure images are PyMOL renders from six orthogonal camera directions. Cartoon representation draws helices as coils and strands as arrows; sticks shows the backbone as bonds; surface shows the solvent-excluded envelope. Rainbow coloring maps sequence position to hue (blue→red, N→C); chain coloring assigns a distinct color per polypeptide.

Q: What are the backbone torsion angles?
A: φ (phi) and ψ (psi) are the two rotatable backbone dihedrals per residue: φ is the C(i-1)–N–Cα–C torsion, ψ is the N–Cα–C–N(i+1) torsion, both in degrees on (−180°, 180°]. α-helical residues cluster near (−60°, −45°); β-strand residues near (−120°, +130°). A Ramachandran plot is simply a scatter of (φ, ψ) for every residue.